Protein 1XJD (pdb70)

Nearest PDB structures (foldseek):
  3iw4-assembly2_B  TM=9.374E-01  e=1.167E-36  Homo sapiens
  5li1-assembly1_A  TM=9.656E-01  e=3.434E-33  Homo sapiens
  6bg2-assembly2_B  TM=9.258E-01  e=6.712E-29  Homo sapiens
  7t4w-assembly2_B  TM=9.229E-01  e=1.448E-28  Homo sapiens
  5wg5-assembly1_A  TM=8.751E-01  e=4.222E-27  Homo sapiens

CATH classification: 3.30.200.20 (+1 more: 1.10.510.10)

Structure (mmCIF, N/CA/C/O backbone):
data_1XJD
#
_entry.id   1XJD
#
_cell.length_a   139.566
_cell.length_b   42.400
_cell.length_c   67.678
_cell.angle_alpha   90.00
_cell.angle_beta   116.24
_cell.angle_gamma   90.00
#
_symmetry.space_group_name_H-M   'C 1 2 1'
#
loop_
_entity.id
_entity.type
_entity.pdbx_description
1 polymer 'Protein kinase C, theta type'
2 non-polymer STAUROSPORINE
3 water water
#
loop_
_atom_site.group_PDB
_atom_site.id
_atom_site.type_symbol
_atom_site.label_atom_id
_atom_site.label_alt_id
_atom_site.label_comp_id
_atom_site.label_asym_id
_atom_site.label_entity_id
_atom_site.label_seq_id
_atom_site.pdbx_PDB_ins_code
_atom_site.Cartn_x
_atom_site.Cartn_y
_atom_site.Cartn_z
_atom_site.occupancy
_atom_site.B_iso_or_equiv
_atom_site.auth_seq_id
_atom_site.auth_comp_id
_atom_site.auth_asym_id
_atom_site.auth_atom_id
_atom_site.pdbx_PDB_model_num
ATOM 1 N N . ILE A 1 16 ? 61.751 12.499 -15.245 1.00 43.07 377 ILE A N 1
ATOM 2 C CA . ILE A 1 16 ? 62.055 11.565 -14.122 1.00 43.87 377 ILE A CA 1
ATOM 3 C C . ILE A 1 16 ? 63.544 11.244 -14.112 1.00 43.99 377 ILE A C 1
ATOM 4 O O . ILE A 1 16 ? 64.112 10.883 -13.080 1.00 43.10 377 ILE A O 1
ATOM 9 N N . GLU A 1 17 ? 64.172 11.377 -15.274 1.00 43.76 378 GLU A N 1
ATOM 10 C CA . GLU A 1 17 ? 65.594 11.119 -15.386 1.00 43.81 378 GLU A CA 1
ATOM 11 C C . GLU A 1 17 ? 66.372 12.276 -14.759 1.00 41.90 378 GLU A C 1
ATOM 12 O O . GLU A 1 17 ? 67.591 12.205 -14.607 1.00 42.24 378 GLU A O 1
ATOM 18 N N . ASP A 1 18 ? 65.658 13.337 -14.389 1.00 39.92 379 ASP A N 1
ATOM 19 C CA . ASP A 1 18 ? 66.282 14.490 -13.750 1.00 38.76 379 ASP A CA 1
ATOM 20 C C . ASP A 1 18 ? 66.435 14.206 -12.259 1.00 36.67 379 ASP A C 1
ATOM 21 O O . ASP A 1 18 ? 66.997 15.005 -11.514 1.00 36.14 379 ASP A O 1
ATOM 26 N N . PHE A 1 19 ? 65.927 13.054 -11.838 1.00 34.33 380 PHE A N 1
ATOM 27 C CA . PHE A 1 19 ? 65.990 12.649 -10.443 1.00 32.84 380 PHE A CA 1
ATOM 28 C C . PHE A 1 19 ? 66.753 11.341 -10.305 1.00 32.62 380 PHE A C 1
ATOM 29 O O . PHE A 1 19 ? 66.767 10.518 -11.220 1.00 31.48 380 PHE A O 1
ATOM 37 N N . ILE A 1 20 ? 67.392 11.165 -9.155 1.00 32.46 381 ILE A N 1
ATOM 38 C CA . ILE A 1 20 ? 68.098 9.932 -8.855 1.00 31.18 381 ILE A CA 1
ATOM 39 C C . ILE A 1 20 ? 67.208 9.284 -7.799 1.00 31.29 381 ILE A C 1
ATOM 40 O O . ILE A 1 20 ? 66.887 9.907 -6.784 1.00 31.14 381 ILE A O 1
ATOM 45 N N . LEU A 1 21 ? 66.787 8.051 -8.047 1.00 30.65 382 LEU A N 1
ATOM 46 C CA . LEU A 1 21 ? 65.940 7.347 -7.098 1.00 31.26 382 LEU A CA 1
ATOM 47 C C . LEU A 1 21 ? 66.830 6.535 -6.1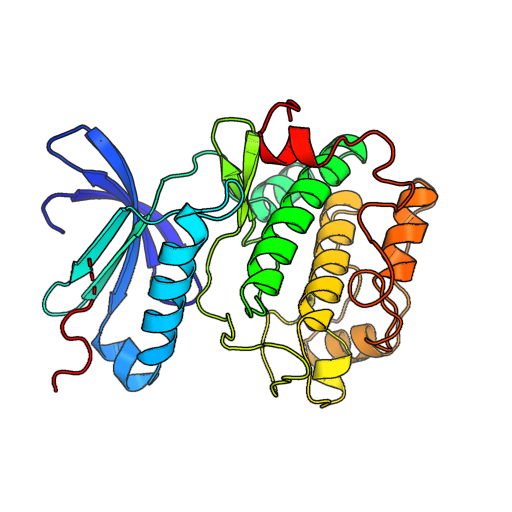72 1.00 31.58 382 LEU A C 1
ATOM 48 O O . LEU A 1 21 ? 67.157 5.382 -6.454 1.00 31.79 382 LEU A O 1
ATOM 53 N N . HIS A 1 22 ? 67.220 7.160 -5.066 1.00 31.52 383 HIS A N 1
ATOM 54 C CA . HIS A 1 22 ? 68.102 6.545 -4.086 1.00 32.64 383 HIS A CA 1
ATOM 55 C C . HIS A 1 22 ? 67.533 5.313 -3.393 1.00 34.22 383 HIS A C 1
ATOM 56 O O . HIS A 1 22 ? 68.239 4.320 -3.207 1.00 34.52 383 HIS A O 1
ATOM 63 N N . LYS A 1 23 ? 66.266 5.373 -3.001 1.00 35.09 384 LYS A N 1
ATOM 64 C CA . LYS A 1 23 ? 65.653 4.235 -2.329 1.00 36.72 384 LYS A CA 1
ATOM 65 C C . LYS A 1 23 ? 64.139 4.302 -2.296 1.00 36.60 384 LYS A C 1
ATOM 66 O O . LYS A 1 23 ? 63.540 5.347 -2.544 1.00 36.73 384 LYS A O 1
ATOM 72 N N . MET A 1 24 ? 63.525 3.170 -1.988 1.00 37.13 385 MET A N 1
ATOM 73 C CA . MET A 1 24 ? 62.080 3.097 -1.905 1.00 38.73 385 MET A CA 1
ATOM 74 C C . MET A 1 24 ? 61.655 3.310 -0.457 1.00 38.14 385 MET A C 1
ATOM 75 O O . MET A 1 24 ? 62.022 2.529 0.422 1.00 38.59 385 MET A O 1
ATOM 80 N N . LEU A 1 25 ? 60.893 4.373 -0.208 1.00 37.50 386 LEU A N 1
ATOM 81 C CA . LEU A 1 25 ? 60.426 4.677 1.143 1.00 36.58 386 LEU A CA 1
ATOM 82 C C . LEU A 1 25 ? 59.268 3.769 1.538 1.00 37.02 386 LEU A C 1
ATOM 83 O O . LEU A 1 25 ? 59.131 3.396 2.703 1.00 36.40 386 LEU A O 1
ATOM 88 N N . GLY A 1 26 ? 58.436 3.419 0.566 1.00 37.86 387 GLY A N 1
ATOM 89 C CA . GLY A 1 26 ? 57.307 2.549 0.843 1.00 40.15 387 GLY A CA 1
ATOM 90 C C . GLY A 1 26 ? 56.221 2.648 -0.207 1.00 42.28 387 GLY A C 1
ATOM 91 O O . GLY A 1 26 ? 56.404 3.282 -1.246 1.00 42.47 387 GLY A O 1
ATOM 92 N N . LYS A 1 27 ? 55.085 2.017 0.064 1.00 44.15 388 LYS A N 1
ATOM 93 C CA . LYS A 1 27 ? 53.955 2.041 -0.857 1.00 46.93 388 LYS A CA 1
ATOM 94 C C . LYS A 1 27 ? 52.744 2.651 -0.159 1.00 48.02 388 LYS A C 1
ATOM 95 O O . LYS A 1 27 ? 52.312 2.171 0.891 1.00 47.70 388 LYS A O 1
ATOM 101 N N . GLY A 1 28 ? 52.210 3.723 -0.733 1.00 49.03 389 GLY A N 1
ATOM 102 C CA . GLY A 1 28 ? 51.059 4.372 -0.130 1.00 50.80 389 GLY A CA 1
ATOM 103 C C . GLY A 1 28 ? 49.775 4.026 -0.849 1.00 52.03 389 GLY A C 1
ATOM 104 O O . GLY A 1 28 ? 49.770 3.105 -1.675 1.00 51.88 389 GLY A O 1
ATOM 105 N N . SER A 1 29 ? 48.697 4.747 -0.528 1.00 53.06 390 SER A N 1
ATOM 106 C CA . SER A 1 29 ? 47.383 4.550 -1.163 1.00 53.97 390 SER A CA 1
ATOM 107 C C . SER A 1 29 ? 47.577 3.868 -2.491 1.00 54.31 390 SER A C 1
ATOM 108 O O . SER A 1 29 ? 47.163 2.719 -2.676 1.00 54.56 390 SER A O 1
ATOM 111 N N . PHE A 1 30 ? 48.192 4.586 -3.425 1.00 54.43 391 PHE A N 1
ATOM 112 C CA . PHE A 1 30 ? 48.541 3.992 -4.720 1.00 54.69 391 PHE A CA 1
ATOM 113 C C . PHE A 1 30 ? 49.926 4.425 -5.163 1.00 53.64 391 PHE A C 1
ATOM 114 O O . PHE A 1 30 ? 50.395 5.511 -4.831 1.00 54.01 391 PHE A O 1
ATOM 122 N N . GLY A 1 31 ? 50.598 3.542 -5.888 1.00 51.85 392 GLY A N 1
ATOM 123 C CA . GLY A 1 31 ? 51.936 3.838 -6.377 1.00 49.32 392 GLY A CA 1
ATOM 124 C C . GLY A 1 31 ? 52.965 3.758 -5.276 1.00 47.28 392 GLY A C 1
ATOM 125 O O . GLY A 1 31 ? 52.628 3.815 -4.097 1.00 47.40 392 GLY A O 1
ATOM 126 N N . LYS A 1 32 ? 54.222 3.624 -5.671 1.00 44.62 393 LYS A N 1
ATOM 127 C CA . LYS A 1 32 ? 55.312 3.526 -4.724 1.00 40.96 393 LYS A CA 1
ATOM 128 C C . LYS A 1 32 ? 55.902 4.906 -4.447 1.00 37.45 393 LYS A C 1
ATOM 129 O O . LYS A 1 32 ? 55.762 5.818 -5.258 1.00 35.26 393 LYS A O 1
ATOM 135 N N . VAL A 1 33 ? 56.552 5.062 -3.295 1.00 34.25 394 VAL A N 1
ATOM 136 C CA . VAL A 1 33 ? 57.168 6.338 -2.941 1.00 31.12 394 VAL A CA 1
ATOM 137 C C . VAL A 1 33 ? 58.674 6.163 -2.791 1.00 30.07 394 VAL A C 1
ATOM 138 O O . VAL A 1 33 ? 59.137 5.286 -2.061 1.00 28.52 394 VAL A O 1
ATOM 142 N N . PHE A 1 34 ? 59.429 7.013 -3.483 1.00 28.61 395 PHE A N 1
ATOM 143 C CA . PHE A 1 34 ? 60.887 6.949 -3.477 1.00 28.02 395 PHE A CA 1
ATOM 144 C C . PHE A 1 34 ? 61.557 8.213 -2.956 1.00 26.85 395 PHE A C 1
ATOM 145 O O . PHE A 1 34 ? 61.037 9.315 -3.117 1.00 27.10 395 PHE A O 1
ATOM 153 N N . LEU A 1 35 ? 62.716 8.041 -2.329 1.00 26.25 396 LEU A N 1
ATOM 154 C CA . LEU A 1 35 ? 63.498 9.175 -1.863 1.00 26.29 396 LEU A CA 1
ATOM 155 C C . LEU A 1 35 ? 64.201 9.574 -3.155 1.00 25.98 396 LEU A C 1
ATOM 156 O O . LEU A 1 35 ? 64.960 8.784 -3.718 1.00 26.49 396 LEU A O 1
ATOM 161 N N . ALA A 1 36 ? 63.932 10.781 -3.639 1.00 25.33 397 ALA A N 1
ATOM 162 C CA . ALA A 1 36 ? 64.514 11.229 -4.896 1.00 24.12 397 ALA A CA 1
ATOM 163 C C . ALA A 1 36 ? 65.333 12.509 -4.812 1.00 24.45 397 ALA A C 1
ATOM 164 O O . ALA A 1 36 ? 64.947 13.475 -4.155 1.00 24.98 397 ALA A O 1
ATOM 166 N N . GLU A 1 37 ? 66.468 12.514 -5.497 1.00 24.62 398 GLU A N 1
ATOM 167 C CA . GLU A 1 37 ? 67.328 13.687 -5.517 1.00 24.57 398 GLU A CA 1
ATOM 168 C C . GLU A 1 37 ? 67.222 14.355 -6.877 1.00 25.47 398 GLU A C 1
ATOM 169 O O . GLU A 1 37 ? 67.334 13.693 -7.904 1.00 24.24 398 GLU A O 1
ATOM 175 N N . PHE A 1 38 ? 66.987 15.663 -6.879 1.00 26.98 399 PHE A N 1
ATOM 176 C CA . PHE A 1 38 ? 66.924 16.411 -8.126 1.00 29.36 399 PHE A CA 1
ATOM 177 C C . PHE A 1 38 ? 68.391 16.687 -8.470 1.00 30.10 399 PHE A C 1
ATOM 178 O O . PHE A 1 38 ? 69.009 17.589 -7.906 1.00 30.57 399 PHE A O 1
ATOM 186 N N . LYS A 1 39 ? 68.931 15.891 -9.389 1.00 31.06 400 LYS A N 1
ATOM 187 C CA . LYS A 1 39 ? 70.331 15.975 -9.821 1.00 32.56 400 LYS A CA 1
ATOM 188 C C . LYS A 1 39 ? 71.026 17.332 -9.865 1.00 32.31 400 LYS A C 1
ATOM 189 O O . LYS A 1 39 ? 72.119 17.484 -9.323 1.00 32.07 400 LYS A O 1
ATOM 195 N N . LYS A 1 40 ? 70.407 18.313 -10.508 1.00 33.24 401 LYS A N 1
ATOM 196 C CA . LYS A 1 40 ? 71.015 19.635 -10.632 1.00 34.37 401 LYS A CA 1
ATOM 197 C C . LYS A 1 40 ? 71.149 20.457 -9.357 1.00 33.98 401 LYS A C 1
ATOM 198 O O . LYS A 1 40 ? 71.881 21.441 -9.338 1.00 34.73 401 LYS A O 1
ATOM 204 N N . THR A 1 41 ? 70.467 20.066 -8.286 1.00 33.84 402 THR A N 1
ATOM 205 C CA . THR A 1 41 ? 70.538 20.852 -7.059 1.00 32.57 402 THR A CA 1
ATOM 206 C C . THR A 1 41 ? 70.880 20.091 -5.786 1.00 31.39 402 THR A C 1
ATOM 207 O O . THR A 1 41 ? 71.137 20.705 -4.750 1.00 31.77 402 THR A O 1
ATOM 211 N N . ASN A 1 42 ? 70.891 18.764 -5.858 1.00 30.02 403 ASN A N 1
ATOM 212 C CA . ASN A 1 42 ? 71.172 17.936 -4.686 1.00 29.78 403 ASN A CA 1
ATOM 213 C C . ASN A 1 42 ? 70.003 17.992 -3.706 1.00 30.21 403 ASN A C 1
ATOM 214 O O . ASN A 1 42 ? 70.106 17.506 -2.583 1.00 31.06 403 ASN A O 1
ATOM 219 N N . GLN A 1 43 ? 68.894 18.592 -4.126 1.00 30.39 404 GLN A N 1
ATOM 220 C CA . GLN A 1 43 ? 67.718 18.676 -3.264 1.00 30.79 404 GLN A CA 1
ATOM 221 C C . GLN A 1 43 ? 66.977 17.345 -3.290 1.00 28.62 404 GLN A C 1
ATOM 222 O O . GLN A 1 43 ? 66.777 16.754 -4.354 1.00 26.94 404 GLN A O 1
ATOM 228 N N . PHE A 1 44 ? 66.576 16.871 -2.115 1.00 26.69 405 PHE A N 1
ATOM 229 C CA . PHE A 1 44 ? 65.869 15.604 -2.028 1.00 25.08 405 PHE A CA 1
ATOM 230 C C . PHE A 1 44 ? 64.373 15.807 -1.870 1.00 24.33 405 PHE A C 1
ATOM 231 O O . PHE A 1 44 ? 63.920 16.790 -1.287 1.00 23.85 405 PHE A O 1
ATOM 239 N N . PHE A 1 45 ? 63.614 14.860 -2.409 1.00 23.00 406 PHE A N 1
ATOM 240 C CA . PHE A 1 45 ? 62.163 14.904 -2.376 1.00 22.04 406 PHE A CA 1
ATOM 241 C C . PHE A 1 45 ? 61.628 13.495 -2.190 1.00 22.49 406 PHE A C 1
ATOM 242 O O . PHE A 1 45 ? 62.372 12.513 -2.261 1.00 22.54 406 PHE A O 1
ATOM 250 N N . ALA A 1 46 ? 60.330 13.402 -1.945 1.00 22.28 407 ALA A N 1
ATOM 251 C CA . ALA A 1 46 ? 59.688 12.108 -1.811 1.00 22.69 407 ALA A CA 1
ATOM 252 C C . ALA A 1 46 ? 58.761 12.059 -3.014 1.00 23.26 407 ALA A C 1
ATOM 253 O O . ALA A 1 46 ? 57.851 12.883 -3.132 1.00 22.90 407 ALA A O 1
ATOM 255 N N . ILE A 1 47 ? 59.006 11.115 -3.918 1.00 23.59 408 ILE A N 1
ATOM 256 C CA . ILE A 1 47 ? 58.180 11.002 -5.112 1.00 24.60 408 ILE A CA 1
ATOM 257 C C . ILE A 1 47 ? 57.290 9.771 -5.100 1.00 25.34 408 ILE A C 1
ATOM 258 O O . ILE A 1 47 ? 57.753 8.650 -4.889 1.00 25.39 408 ILE A O 1
ATOM 263 N N . LYS A 1 48 ? 56.001 10.003 -5.313 1.00 25.71 409 LYS A N 1
ATOM 264 C CA . LYS A 1 48 ? 55.021 8.935 -5.377 1.00 26.54 409 LYS A CA 1
ATOM 265 C C . LYS A 1 48 ? 54.872 8.637 -6.864 1.00 27.38 409 LYS A C 1
ATOM 266 O O . LYS A 1 48 ? 54.531 9.526 -7.644 1.00 27.13 409 LYS A O 1
ATOM 272 N N . ALA A 1 49 ? 55.148 7.399 -7.259 1.00 28.59 410 ALA A N 1
ATOM 273 C CA . ALA A 1 49 ? 55.044 7.014 -8.661 1.00 31.48 410 ALA A CA 1
ATOM 274 C C . ALA A 1 49 ? 53.878 6.058 -8.869 1.00 32.81 410 ALA A C 1
ATOM 275 O O . ALA A 1 49 ? 53.694 5.114 -8.101 1.00 32.74 410 ALA A O 1
ATOM 277 N N . LEU A 1 50 ? 53.094 6.315 -9.911 1.00 35.30 411 LEU A N 1
ATOM 278 C CA . LEU A 1 50 ? 51.931 5.491 -10.240 1.00 38.42 411 LEU A CA 1
ATOM 279 C C . LEU A 1 50 ? 51.968 5.066 -11.710 1.00 39.97 411 LEU A C 1
ATOM 280 O O . LEU A 1 50 ? 52.261 5.877 -12.590 1.00 39.82 411 LEU A O 1
ATOM 285 N N . LYS A 1 51 ? 51.660 3.799 -11.968 1.00 41.51 412 LYS A N 1
ATOM 286 C CA . LYS A 1 51 ? 51.652 3.259 -13.327 1.00 42.58 412 LYS A CA 1
ATOM 287 C C . LYS A 1 51 ? 50.271 3.491 -13.928 1.00 42.91 412 LYS A C 1
ATOM 288 O O . LYS A 1 51 ? 49.303 2.844 -13.531 1.00 43.03 412 LYS A O 1
ATOM 294 N N . LYS A 1 52 ? 50.183 4.419 -14.875 1.00 43.31 413 LYS A N 1
ATOM 295 C CA . LYS A 1 52 ? 48.913 4.738 -15.518 1.00 43.75 413 LYS A CA 1
ATOM 296 C C . LYS A 1 52 ? 48.056 3.512 -15.811 1.00 45.15 413 LYS A C 1
ATOM 297 O O . LYS A 1 52 ? 46.858 3.496 -15.535 1.00 45.34 413 LYS A O 1
ATOM 303 N N . ASP A 1 53 ? 48.684 2.482 -16.365 1.00 46.13 414 ASP A N 1
ATOM 304 C CA . ASP A 1 53 ? 47.997 1.257 -16.738 1.00 47.18 414 ASP A CA 1
ATOM 305 C C . ASP A 1 53 ? 47.265 0.535 -15.599 1.00 46.66 414 ASP A C 1
ATOM 306 O O . ASP A 1 53 ? 46.148 0.071 -15.800 1.00 46.58 414 ASP A O 1
ATOM 311 N N . VAL A 1 54 ? 47.841 0.426 -14.404 1.00 46.12 415 VAL A N 1
ATOM 312 C CA . VAL A 1 54 ? 47.065 -0.248 -13.367 1.00 45.42 415 VAL A CA 1
ATOM 313 C C . VAL A 1 54 ? 46.070 0.767 -12.772 1.00 45.01 415 VAL A C 1
ATOM 314 O O . VAL A 1 54 ? 45.032 0.383 -12.229 1.00 44.28 415 VAL A O 1
ATOM 318 N N . VAL A 1 55 ? 46.361 2.061 -12.930 1.00 44.87 416 VAL A N 1
ATOM 319 C CA . VAL A 1 55 ? 45.468 3.123 -12.446 1.00 45.58 416 VAL A CA 1
ATOM 320 C C . VAL A 1 55 ? 44.139 3.073 -13.209 1.00 46.40 416 VAL A C 1
ATOM 321 O O . VAL A 1 55 ? 43.081 3.355 -12.648 1.00 46.71 416 VAL A O 1
ATOM 325 N N . LEU A 1 56 ? 44.200 2.708 -14.487 1.00 47.08 417 LEU A N 1
ATOM 326 C CA . LEU A 1 56 ? 43.005 2.618 -15.322 1.00 48.24 417 LEU A CA 1
ATOM 327 C C . LEU A 1 56 ? 42.244 1.326 -15.062 1.00 49.31 417 LEU A C 1
ATOM 328 O O . LEU A 1 56 ? 41.016 1.323 -14.976 1.00 49.26 417 LEU A O 1
ATOM 333 N N . MET A 1 57 ? 42.983 0.230 -14.934 1.00 50.92 418 MET A N 1
ATOM 334 C CA . MET A 1 57 ? 42.392 -1.072 -14.663 1.00 52.54 418 MET A CA 1
ATOM 335 C C . MET A 1 57 ? 41.696 -1.006 -13.312 1.00 52.57 418 MET A C 1
ATOM 336 O O . MET A 1 57 ? 40.559 -1.448 -13.163 1.00 53.07 418 MET A O 1
ATOM 341 N N . ASP A 1 58 ? 42.391 -0.452 -12.325 1.00 52.90 419 ASP A N 1
ATOM 342 C CA . ASP A 1 58 ? 41.822 -0.316 -10.995 1.00 52.76 419 ASP A CA 1
ATOM 343 C C . ASP A 1 58 ? 40.905 0.899 -10.980 1.00 52.53 419 ASP A C 1
ATOM 344 O O . ASP A 1 58 ? 40.459 1.344 -9.925 1.00 53.11 419 ASP A O 1
ATOM 349 N N . ASP A 1 59 ? 40.635 1.424 -12.172 1.00 51.98 420 ASP A N 1
ATOM 350 C CA . ASP A 1 59 ? 39.754 2.572 -12.361 1.00 51.41 420 ASP A CA 1
ATOM 351 C C . ASP A 1 59 ? 39.788 3.606 -11.238 1.00 49.91 420 ASP A C 1
ATOM 352 O O . ASP A 1 59 ? 38.741 4.043 -10.767 1.00 49.93 420 ASP A O 1
ATOM 357 N N . ASP A 1 60 ? 40.980 4.000 -10.805 1.00 47.41 421 ASP A N 1
ATOM 358 C CA . ASP A 1 60 ? 41.094 4.989 -9.739 1.00 45.18 421 ASP A CA 1
ATOM 359 C C . ASP A 1 60 ? 41.695 6.289 -10.262 1.00 42.40 421 ASP A C 1
ATOM 360 O O . ASP A 1 60 ? 42.558 6.890 -9.619 1.00 40.21 421 ASP A O 1
ATOM 365 N N . VAL A 1 61 ? 41.233 6.718 -11.431 1.00 39.96 422 VAL A N 1
ATOM 366 C CA . VAL A 1 61 ? 41.732 7.939 -12.031 1.00 38.12 422 VAL A CA 1
ATOM 367 C C . VAL A 1 61 ? 41.347 9.152 -11.187 1.00 37.11 422 VAL A C 1
ATOM 368 O O . VAL A 1 61 ? 42.165 10.048 -10.999 1.00 35.39 422 VAL A O 1
ATOM 372 N N . GLU A 1 62 ? 40.120 9.169 -10.666 1.00 36.67 423 GLU A N 1
ATOM 373 C CA . GLU A 1 62 ? 39.670 10.286 -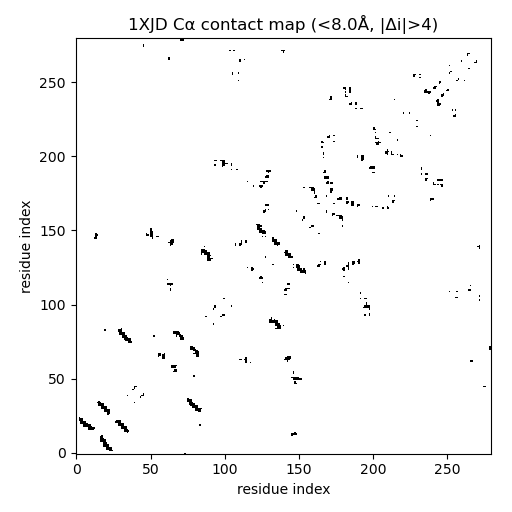9.851 1.00 37.19 423 GLU A CA 1
ATOM 374 C C . GLU A 1 62 ? 40.332 10.247 -8.481 1.00 36.30 423 GLU A C 1
ATOM 375 O O . GLU A 1 62 ? 40.593 11.288 -7.875 1.00 36.39 423 GLU A O 1
ATOM 381 N N . CYS A 1 63 ? 40.616 9.040 -7.984 1.00 35.01 424 CYS A N 1
ATOM 382 C CA . CYS A 1 63 ? 41.300 8.930 -6.693 1.00 34.82 424 CYS A CA 1
ATOM 383 C C . CYS A 1 63 ? 42.673 9.629 -6.777 1.00 32.90 424 CYS A C 1
ATOM 384 O O . CYS A 1 63 ? 43.164 10.191 -5.783 1.00 32.59 424 CYS A O 1
ATOM 387 N N . THR A 1 64 ? 43.288 9.620 -7.960 1.00 30.54 425 THR A N 1
ATOM 388 C CA . THR A 1 64 ? 44.590 10.245 -8.093 1.00 28.60 425 THR A CA 1
ATOM 389 C C . THR A 1 64 ? 44.418 11.754 -8.134 1.00 27.85 425 THR A C 1
ATOM 390 O O . THR A 1 64 ? 45.292 12.495 -7.664 1.00 26.55 425 THR A O 1
ATOM 394 N N . MET A 1 65 ? 43.302 12.211 -8.704 1.00 25.75 426 MET A N 1
ATOM 395 C CA . MET A 1 65 ? 43.018 13.638 -8.795 1.00 24.60 426 MET A CA 1
ATOM 396 C C . MET A 1 65 ? 42.706 14.149 -7.397 1.00 22.77 426 MET A C 1
ATOM 397 O O . MET A 1 65 ? 43.038 15.280 -7.047 1.00 21.12 426 MET A O 1
ATOM 402 N N . VAL A 1 66 ? 42.046 13.313 -6.601 1.00 21.76 427 VAL A N 1
ATOM 403 C CA . VAL A 1 66 ? 41.708 13.685 -5.233 1.00 21.87 427 VAL A CA 1
ATOM 404 C C . VAL A 1 66 ? 42.987 14.005 -4.460 1.00 21.82 427 VAL A C 1
ATOM 405 O O . VAL A 1 66 ? 43.105 15.071 -3.853 1.00 21.18 427 VAL A O 1
ATOM 409 N N . GLU A 1 67 ? 43.949 13.084 -4.494 1.00 21.50 428 GLU A N 1
ATOM 410 C CA . GLU A 1 67 ? 45.200 13.281 -3.774 1.00 22.20 428 GLU A CA 1
ATOM 411 C C . GLU A 1 67 ? 45.918 14.538 -4.228 1.00 20.60 428 GLU A C 1
ATOM 412 O O . GLU A 1 67 ? 46.416 15.301 -3.404 1.00 19.26 428 GLU A O 1
ATOM 418 N N . LYS A 1 68 ? 45.969 14.749 -5.538 1.00 20.00 429 LYS A N 1
ATOM 419 C CA . LYS A 1 68 ? 46.615 15.930 -6.088 1.00 19.74 429 LYS A CA 1
ATOM 420 C C . LYS A 1 68 ? 45.957 17.182 -5.522 1.00 19.15 429 LYS A C 1
ATOM 421 O O . LYS A 1 68 ? 46.630 18.140 -5.148 1.00 17.60 429 LYS A O 1
ATOM 427 N N . ARG A 1 69 ? 44.629 17.153 -5.465 1.00 18.16 430 ARG A N 1
ATOM 428 C CA . ARG A 1 69 ? 43.836 18.267 -4.975 1.00 17.28 430 ARG A CA 1
ATOM 429 C C . ARG A 1 69 ? 44.078 18.559 -3.502 1.00 17.55 430 ARG A C 1
ATOM 430 O O . ARG A 1 69 ? 44.282 19.709 -3.117 1.00 16.62 430 ARG A O 1
ATOM 438 N N . VAL A 1 70 ? 44.048 17.523 -2.674 1.00 17.10 431 VAL A N 1
ATOM 439 C CA . VAL A 1 70 ? 44.260 17.708 -1.246 1.00 17.74 431 VAL A CA 1
ATOM 440 C C . VAL A 1 70 ? 45.705 18.133 -0.975 1.00 18.19 431 VAL A C 1
ATOM 441 O O . VAL A 1 70 ? 45.954 18.964 -0.102 1.00 18.13 431 VAL A O 1
ATOM 445 N N . LEU A 1 71 ? 46.654 17.591 -1.731 1.00 18.42 432 LEU A N 1
ATOM 446 C CA . LEU A 1 71 ? 48.044 17.988 -1.541 1.00 20.18 432 LEU A CA 1
ATOM 447 C C . LEU A 1 71 ? 48.204 19.475 -1.889 1.00 21.02 432 LEU A C 1
ATOM 448 O O . LEU A 1 71 ? 48.988 20.179 -1.254 1.00 20.53 432 LEU A O 1
ATOM 453 N N . SER A 1 72 ? 47.468 19.953 -2.894 1.00 20.67 433 SER A N 1
ATOM 454 C CA . SER A 1 72 ? 47.550 21.365 -3.276 1.00 22.20 433 SER A CA 1
ATOM 455 C C . SER A 1 72 ? 46.978 22.208 -2.153 1.00 21.39 433 SER A C 1
ATOM 456 O O . SER A 1 72 ? 47.506 23.259 -1.812 1.00 21.27 433 SER A O 1
ATOM 459 N N . LEU A 1 73 ? 45.886 21.731 -1.578 1.00 21.50 434 LEU A N 1
ATOM 460 C CA . LEU A 1 73 ? 45.240 22.423 -0.477 1.00 21.43 434 LEU A CA 1
ATOM 461 C C . LEU A 1 73 ? 46.181 22.497 0.735 1.00 21.31 434 LEU A C 1
ATOM 462 O O . LEU A 1 73 ? 46.363 23.560 1.327 1.00 20.57 434 LEU A O 1
ATOM 467 N N . ALA A 1 74 ? 46.776 21.356 1.080 1.00 22.20 435 ALA A N 1
ATOM 468 C CA . ALA A 1 74 ? 47.676 21.230 2.230 1.00 22.69 435 ALA A CA 1
ATOM 469 C C . ALA A 1 74 ? 48.797 22.262 2.324 1.00 23.79 435 ALA A C 1
ATOM 470 O O . ALA A 1 74 ? 49.353 22.475 3.401 1.00 22.59 435 ALA A O 1
ATOM 472 N N . TRP A 1 75 ? 49.132 22.894 1.206 1.00 25.03 436 TRP A N 1
ATOM 473 C CA . TRP A 1 75 ? 50.197 23.891 1.201 1.00 27.02 436 TRP A CA 1
ATOM 474 C C . TRP A 1 75 ? 49.926 24.933 2.287 1.00 28.06 436 TRP A C 1
ATOM 475 O O . TRP A 1 75 ? 50.838 25.464 2.914 1.00 27.33 436 TRP A O 1
ATOM 486 N N . GLU A 1 76 ? 48.636 25.183 2.487 1.00 28.61 437 GLU A N 1
ATOM 487 C CA . GLU A 1 76 ? 48.121 26.148 3.456 1.00 28.70 437 GLU A CA 1
ATOM 488 C C . GLU A 1 76 ? 48.405 25.786 4.939 1.00 28.26 437 GLU A C 1
ATOM 489 O O . GLU A 1 76 ? 48.539 26.677 5.779 1.00 28.42 437 GLU A O 1
ATOM 495 N N . HIS A 1 77 ? 48.513 24.491 5.241 1.00 24.97 438 HIS A N 1
ATOM 496 C CA . HIS A 1 77 ? 48.705 24.035 6.620 1.00 22.59 438 HIS A CA 1
ATOM 497 C C . HIS A 1 77 ? 50.088 23.446 6.974 1.00 20.75 438 HIS A C 1
ATOM 498 O O . HIS A 1 77 ? 50.654 22.673 6.211 1.00 20.81 438 HIS A O 1
ATOM 505 N N . PRO A 1 78 ? 50.618 23.755 8.173 1.00 19.49 439 PRO A N 1
ATOM 506 C CA . PRO A 1 78 ? 51.932 23.230 8.562 1.00 18.82 439 PRO A CA 1
ATOM 507 C C . PRO A 1 78 ? 51.989 21.744 8.903 1.00 18.39 439 PRO A C 1
ATOM 508 O O . PRO A 1 78 ? 53.053 21.132 8.817 1.00 18.26 439 PRO A O 1
ATOM 512 N N . PHE A 1 79 ? 50.859 21.152 9.268 1.00 18.66 440 PHE A N 1
ATOM 513 C CA . PHE A 1 79 ? 50.865 19.746 9.654 1.00 19.86 440 PHE A CA 1
ATOM 514 C C . PHE A 1 79 ? 50.349 18.758 8.607 1.00 20.28 440 PHE A C 1
ATOM 515 O O . PHE A 1 79 ? 49.966 17.634 8.928 1.00 20.61 440 PHE A O 1
ATOM 523 N N . LEU A 1 80 ? 50.347 19.185 7.351 1.00 20.58 441 LEU A N 1
ATOM 524 C CA . LEU A 1 80 ? 49.942 18.323 6.248 1.00 20.81 441 LEU A CA 1
ATOM 525 C C . LEU A 1 80 ? 51.116 18.304 5.268 1.00 21.61 441 LEU A C 1
ATOM 526 O O . LEU A 1 80 ? 51.814 19.306 5.110 1.00 20.26 441 LEU A O 1
ATOM 531 N N . THR A 1 81 ? 51.333 17.166 4.618 1.00 22.42 442 THR A N 1
ATOM 532 C CA . THR A 1 81 ? 52.424 17.037 3.658 1.00 23.21 442 THR A CA 1
ATOM 533 C C . THR A 1 81 ? 52.167 17.929 2.440 1.00 24.13 442 THR A C 1
ATOM 534 O O . THR A 1 81 ? 51.056 17.950 1.904 1.00 22.62 442 THR A O 1
ATOM 538 N N . HIS A 1 82 ? 53.201 18.656 2.014 1.00 24.40 443 HIS A N 1
ATOM 539 C CA . HIS A 1 82 ? 53.112 19.550 0.862 1.00 25.25 443 HIS A CA 1
ATOM 540 C C . HIS A 1 82 ? 53.665 18.905 -0.403 1.00 26.11 443 HIS A C 1
ATOM 541 O O . HIS A 1 82 ? 54.524 18.024 -0.355 1.00 26.41 443 HIS A O 1
ATOM 548 N N . MET A 1 83 ? 53.173 19.381 -1.537 1.00 27.13 444 MET A N 1
ATOM 549 C CA . MET A 1 83 ? 53.588 18.891 -2.841 1.00 28.71 444 MET A CA 1
ATOM 550 C C . MET A 1 83 ? 54.188 20.067 -3.602 1.00 28.39 444 MET A C 1
ATOM 551 O O . MET A 1 83 ? 53.653 21.171 -3.553 1.00 27.44 444 MET A O 1
ATOM 556 N N . PHE A 1 84 ? 55.300 19.845 -4.293 1.00 29.18 445 PHE A N 1
ATOM 557 C CA . PHE A 1 84 ? 55.925 20.927 -5.038 1.00 30.58 445 PHE A CA 1
ATOM 558 C C . PHE A 1 84 ? 55.456 20.952 -6.473 1.00 31.46 445 PHE A C 1
ATOM 559 O O . PHE A 1 84 ? 55.149 22.008 -7.022 1.00 31.13 445 PHE A O 1
ATOM 567 N N . CYS A 1 85 ? 55.398 19.786 -7.090 1.00 32.42 446 CYS A N 1
ATOM 568 C CA . CYS A 1 85 ? 54.929 19.731 -8.452 1.00 34.41 446 CYS A CA 1
ATOM 569 C C . CYS A 1 85 ? 54.454 18.341 -8.771 1.00 34.80 446 CYS A C 1
ATOM 570 O O . CYS A 1 85 ? 54.503 17.428 -7.947 1.00 33.47 446 CYS A O 1
ATOM 573 N N . THR A 1 86 ? 53.997 18.192 -9.996 1.00 36.01 447 THR A N 1
ATOM 574 C CA . THR A 1 86 ? 53.470 16.941 -10.453 1.00 38.05 447 THR A CA 1
ATOM 575 C C . THR A 1 86 ? 53.808 16.903 -11.944 1.00 38.40 447 THR A C 1
ATOM 576 O O . THR A 1 86 ? 53.855 17.942 -12.607 1.00 38.77 447 THR A O 1
ATOM 580 N N . PHE A 1 87 ? 54.106 15.718 -12.456 1.00 38.89 448 PHE A N 1
ATOM 581 C CA . PHE A 1 87 ? 54.465 15.584 -13.857 1.00 40.43 448 PHE A CA 1
ATOM 582 C C . PHE A 1 87 ? 54.253 14.154 -14.294 1.00 41.70 448 PHE A C 1
ATOM 583 O O . PHE A 1 87 ? 54.101 13.260 -13.460 1.00 40.26 448 PHE A O 1
ATOM 591 N N . GLN A 1 88 ? 54.234 13.934 -15.601 1.00 43.78 449 GLN A N 1
ATOM 592 C CA . GLN A 1 88 ? 54.044 12.592 -16.087 1.00 46.58 449 GLN A CA 1
ATOM 593 C C . GLN A 1 88 ? 54.958 12.193 -17.224 1.00 48.47 449 GLN A C 1
ATOM 594 O O . GLN A 1 88 ? 55.549 13.022 -17.928 1.00 48.22 449 GLN A O 1
ATOM 600 N N . THR A 1 89 ? 55.088 10.882 -17.340 1.00 50.57 450 THR A N 1
ATOM 601 C CA . THR A 1 89 ? 55.850 10.233 -18.381 1.00 52.90 450 THR A CA 1
ATOM 602 C C . THR A 1 89 ? 54.705 9.628 -19.174 1.00 53.95 450 THR A C 1
ATOM 603 O O . THR A 1 89 ? 53.539 9.886 -18.877 1.00 54.26 450 THR A O 1
ATOM 607 N N . LYS A 1 90 ? 55.027 8.820 -20.168 1.00 55.42 451 LYS A N 1
ATOM 608 C CA . LYS A 1 90 ? 54.014 8.198 -20.988 1.00 55.88 451 LYS A CA 1
ATOM 609 C C . LYS A 1 90 ? 53.534 6.873 -20.399 1.00 55.47 451 LYS A C 1
ATOM 610 O O . LYS A 1 90 ? 52.796 6.140 -21.047 1.00 56.36 451 LYS A O 1
ATOM 616 N N . GLU A 1 91 ? 53.937 6.567 -19.167 1.00 54.71 452 GLU A N 1
ATOM 617 C CA . GLU A 1 91 ? 53.526 5.314 -18.535 1.00 53.39 452 GLU A CA 1
ATOM 618 C C . GLU A 1 91 ? 53.302 5.460 -17.029 1.00 51.25 452 GLU A C 1
ATOM 619 O O . GLU A 1 91 ? 52.755 4.561 -16.387 1.00 50.98 452 GLU A O 1
ATOM 625 N N . ASN A 1 92 ? 53.723 6.590 -16.467 1.00 48.56 453 ASN A N 1
ATOM 626 C CA . ASN A 1 92 ? 53.570 6.815 -15.034 1.00 45.89 453 ASN A CA 1
ATOM 627 C C . ASN A 1 92 ? 53.152 8.224 -14.632 1.00 43.39 453 ASN A C 1
ATOM 628 O O . ASN A 1 92 ? 53.283 9.179 -15.401 1.00 42.73 453 ASN A O 1
ATOM 633 N N . LEU A 1 93 ? 52.645 8.323 -13.406 1.00 40.18 454 LEU A N 1
ATOM 634 C CA . LEU A 1 93 ? 52.225 9.586 -12.808 1.00 37.46 454 LEU A CA 1
ATOM 635 C C . LEU A 1 93 ? 53.157 9.812 -11.617 1.00 34.99 454 LEU A C 1
ATOM 636 O O . LEU A 1 93 ? 53.469 8.875 -10.876 1.00 33.99 454 LEU A O 1
ATOM 641 N N . PHE A 1 94 ? 53.595 11.049 -11.424 1.00 32.51 455 PHE A N 1
ATOM 642 C CA . PHE A 1 94 ? 54.508 11.347 -10.331 1.00 30.22 455 PHE A CA 1
ATOM 643 C C . PHE A 1 94 ? 54.095 12.541 -9.481 1.00 28.80 455 PHE A C 1
ATOM 644 O O . PHE A 1 94 ? 53.752 13.604 -10.001 1.00 28.55 455 PHE A O 1
ATOM 652 N N . PHE A 1 95 ? 54.125 12.352 -8.166 1.00 27.87 456 PHE A N 1
ATOM 653 C CA . PHE A 1 95 ? 53.817 13.426 -7.225 1.00 26.89 456 PHE A CA 1
ATOM 654 C C . PHE A 1 95 ? 55.151 13.749 -6.549 1.00 26.14 456 PHE A C 1
ATOM 655 O O . PHE A 1 95 ? 55.736 12.885 -5.890 1.00 26.60 456 PHE A O 1
ATOM 663 N N . VAL A 1 96 ? 55.646 14.968 -6.716 1.00 24.61 457 VAL A N 1
ATOM 664 C CA . VAL A 1 96 ? 56.897 15.347 -6.069 1.00 23.87 457 VAL A CA 1
ATOM 665 C C . VAL A 1 96 ? 56.544 16.106 -4.792 1.00 23.23 457 VAL A C 1
ATOM 666 O O . VAL A 1 96 ? 56.132 17.265 -4.840 1.00 22.81 457 VAL A O 1
ATOM 670 N N . MET A 1 97 ? 56.697 15.433 -3.654 1.00 21.84 458 MET A N 1
ATOM 671 C CA . MET A 1 97 ? 56.375 16.012 -2.355 1.00 21.93 458 MET A CA 1
ATOM 672 C C . MET A 1 97 ? 57.617 16.331 -1.533 1.00 21.95 458 MET A C 1
ATOM 673 O O . MET A 1 97 ? 58.721 15.889 -1.856 1.00 20.97 458 MET A O 1
ATOM 678 N N . GLU A 1 98 ? 57.429 17.097 -0.461 1.00 21.81 459 GLU A N 1
ATOM 679 C CA . GLU A 1 98 ? 58.538 17.443 0.417 1.00 22.44 459 GLU A CA 1
ATOM 680 C C . GLU A 1 98 ? 59.016 16.170 1.117 1.00 22.69 459 GLU A C 1
ATOM 681 O O . GLU A 1 98 ? 58.225 15.263 1.395 1.00 21.45 459 GLU A O 1
ATOM 687 N N . TYR A 1 99 ? 60.316 16.098 1.373 1.00 22.91 460 TYR A N 1
ATOM 688 C CA . TYR A 1 99 ? 60.908 14.949 2.040 1.00 23.13 460 TYR A CA 1
ATOM 689 C C . TYR A 1 99 ? 60.985 15.244 3.540 1.00 23.25 460 TYR A C 1
ATOM 690 O O . TYR A 1 99 ? 61.509 16.274 3.960 1.00 24.64 460 TYR A O 1
ATOM 699 N N . LEU A 1 100 ? 60.437 14.335 4.338 1.00 22.56 461 LEU A N 1
ATOM 700 C CA . LEU A 1 100 ? 60.388 14.468 5.791 1.00 22.00 461 LEU A CA 1
ATOM 701 C C . LEU A 1 100 ? 61.262 13.356 6.370 1.00 22.47 461 LEU A C 1
ATOM 702 O O . LEU A 1 100 ? 60.836 12.207 6.452 1.00 21.94 461 LEU A O 1
ATOM 707 N N . ASN A 1 101 ? 62.481 13.708 6.774 1.00 23.06 462 ASN A N 1
ATOM 708 C CA . ASN A 1 101 ? 63.441 12.721 7.268 1.00 24.58 462 ASN A CA 1
ATOM 709 C C . ASN A 1 101 ? 63.228 12.083 8.631 1.00 25.66 462 ASN A C 1
ATOM 710 O O . ASN A 1 101 ? 64.039 11.259 9.052 1.00 26.27 462 ASN A O 1
ATOM 715 N N . GLY A 1 102 ? 62.150 12.436 9.317 1.00 26.85 463 GLY A N 1
ATOM 716 C CA . GLY A 1 102 ? 61.909 11.857 10.626 1.00 28.07 463 GLY A CA 1
ATOM 717 C C . GLY A 1 102 ? 61.325 10.459 10.597 1.00 29.05 463 GLY A C 1
ATOM 718 O O . GLY A 1 102 ? 61.368 9.751 11.603 1.00 31.65 463 GLY A O 1
ATOM 719 N N . GLY A 1 103 ? 60.783 10.053 9.454 1.00 29.15 464 GLY A N 1
ATOM 720 C CA . GLY A 1 103 ? 60.180 8.733 9.353 1.00 29.45 464 GLY A CA 1
ATOM 721 C C . GLY A 1 103 ? 58.743 8.751 9.865 1.00 29.34 464 GLY A C 1
ATOM 722 O O . GLY A 1 103 ? 58.273 9.776 10.371 1.00 29.57 464 GLY A O 1
ATOM 723 N N . ASP A 1 104 ? 58.040 7.628 9.746 1.00 26.76 465 ASP A N 1
ATOM 724 C CA . ASP A 1 104 ? 56.657 7.557 10.199 1.00 25.67 465 ASP A CA 1
ATOM 725 C C . ASP A 1 104 ? 56.553 7.145 11.667 1.00 24.77 465 ASP A C 1
ATOM 726 O O . ASP A 1 104 ? 57.456 6.505 12.210 1.00 24.43 465 ASP A O 1
ATOM 731 N N . LEU A 1 105 ? 55.439 7.511 12.298 1.00 23.00 466 LEU A N 1
ATOM 732 C CA . LEU A 1 105 ? 55.211 7.205 13.698 1.00 22.39 466 LEU A CA 1
ATOM 733 C C . LEU A 1 105 ? 55.094 5.719 13.987 1.00 23.24 466 LEU A C 1
ATOM 734 O O . LEU A 1 105 ? 55.513 5.260 15.051 1.00 23.27 466 LEU A O 1
ATOM 739 N N . MET A 1 106 ? 54.514 4.966 13.058 1.00 23.18 467 MET A N 1
ATOM 740 C CA . MET A 1 106 ? 54.380 3.528 13.257 1.00 24.69 467 MET A CA 1
ATOM 741 C C . MET A 1 106 ? 55.762 2.942 13.535 1.00 23.90 467 MET A C 1
ATOM 742 O O . MET A 1 106 ? 55.936 2.150 14.457 1.00 22.82 467 MET A O 1
ATOM 747 N N . TYR A 1 107 ? 56.742 3.342 12.734 1.00 24.06 468 TYR A N 1
ATOM 748 C CA . TYR A 1 107 ? 58.109 2.867 12.896 1.00 25.72 468 TYR A CA 1
ATOM 749 C C . TYR A 1 107 ? 58.651 3.205 14.290 1.00 25.58 468 TYR A C 1
ATOM 750 O O . TYR A 1 107 ? 59.226 2.355 14.971 1.00 24.84 468 TYR A O 1
ATOM 759 N N . HIS A 1 108 ? 58.464 4.454 14.705 1.00 23.87 469 HIS A N 1
ATOM 760 C CA . HIS A 1 108 ? 58.937 4.898 16.007 1.00 24.51 469 HIS A CA 1
ATOM 761 C C . HIS A 1 108 ? 58.270 4.151 17.158 1.00 24.11 469 HIS A C 1
ATOM 762 O O . HIS A 1 108 ? 58.929 3.812 18.138 1.00 22.55 469 HIS A O 1
ATOM 769 N N . ILE A 1 109 ? 56.970 3.894 17.042 1.00 23.67 470 ILE A N 1
ATOM 770 C CA . ILE A 1 109 ? 56.254 3.174 18.088 1.00 25.07 470 ILE A CA 1
ATOM 771 C C . ILE A 1 109 ? 56.737 1.729 18.161 1.00 25.82 470 ILE A C 1
ATOM 772 O O . ILE A 1 109 ? 56.762 1.137 19.234 1.00 25.55 470 ILE A O 1
ATOM 777 N N . GLN A 1 110 ? 57.127 1.167 17.022 1.00 26.72 471 GLN A N 1
ATOM 778 C CA . GLN A 1 110 ? 57.609 -0.204 16.997 1.00 28.66 471 GLN A CA 1
ATOM 779 C C . GLN A 1 110 ? 58.956 -0.320 17.702 1.00 29.39 471 GLN A C 1
ATOM 780 O O . GLN A 1 110 ? 59.188 -1.266 18.450 1.00 29.90 471 GLN A O 1
ATOM 786 N N . SER A 1 111 ? 59.840 0.645 17.470 1.00 28.10 472 SER A N 1
ATOM 787 C CA . SER A 1 111 ? 61.149 0.609 18.092 1.00 29.00 472 SER A CA 1
ATOM 788 C C . SER A 1 111 ? 61.150 1.133 19.527 1.00 28.13 472 SER A C 1
ATOM 789 O O . SER A 1 111 ? 61.954 0.684 20.337 1.00 28.92 472 SER A O 1
ATOM 792 N N . CYS A 1 112 ? 60.252 2.068 19.841 1.00 26.87 473 CYS A N 1
ATOM 793 C CA . CYS A 1 112 ? 60.164 2.653 21.185 1.00 27.39 473 CYS A CA 1
ATOM 794 C C . CYS A 1 112 ? 59.135 1.964 22.083 1.00 26.23 473 CYS A C 1
ATOM 795 O O . CYS A 1 112 ? 59.119 2.182 23.298 1.00 25.29 473 CYS A O 1
ATOM 798 N N . HIS A 1 113 ? 58.284 1.149 21.462 1.00 25.07 474 HIS A N 1
ATOM 799 C CA . HIS A 1 113 ? 57.202 0.408 22.109 1.00 23.85 474 HIS A CA 1
ATOM 800 C C . HIS A 1 113 ? 56.005 1.311 22.411 1.00 23.60 474 HIS A C 1
ATOM 801 O O . HIS A 1 113 ? 54.859 0.920 22.193 1.00 22.42 474 HIS A O 1
ATOM 808 N N . LYS A 1 114 ? 56.270 2.511 22.921 1.00 22.82 475 LYS A N 1
ATOM 809 C CA . LYS A 1 114 ? 55.207 3.473 23.222 1.00 22.22 475 LYS A CA 1
ATOM 810 C C . LYS A 1 114 ? 55.793 4.831 23.556 1.00 21.06 475 LYS A C 1
ATOM 811 O O . LYS A 1 114 ? 56.987 4.946 23.839 1.00 20.31 475 LYS A O 1
ATOM 817 N N . PHE A 1 115 ? 54.953 5.861 23.503 1.00 19.63 476 PHE A N 1
ATOM 818 C CA . PHE A 1 115 ? 55.391 7.219 23.803 1.00 19.64 476 PHE A CA 1
ATOM 819 C C . PHE A 1 115 ? 54.912 7.652 25.178 1.00 20.01 476 PHE A C 1
ATOM 820 O O . PHE A 1 115 ? 53.826 7.269 25.620 1.00 18.73 476 PHE A O 1
ATOM 828 N N . ASP A 1 116 ? 55.722 8.467 25.843 1.00 20.43 477 ASP A N 1
ATOM 829 C CA . ASP A 1 116 ? 55.347 9.002 27.144 1.00 21.85 477 ASP A CA 1
ATOM 830 C C . ASP A 1 116 ? 54.161 9.933 26.882 1.00 21.49 477 ASP A C 1
ATOM 831 O O . ASP A 1 116 ? 53.996 10.438 25.767 1.00 19.17 477 ASP A O 1
ATOM 836 N N . LEU A 1 117 ? 53.355 10.183 27.908 1.00 21.46 478 LEU A N 1
ATOM 837 C CA . LEU A 1 117 ? 52.173 11.024 27.745 1.00 22.04 478 LEU A CA 1
ATOM 838 C C . LEU A 1 117 ? 52.413 12.415 27.159 1.00 21.48 478 LEU A C 1
ATOM 839 O O . LEU A 1 117 ? 51.616 12.890 26.353 1.00 20.19 478 LEU A O 1
ATOM 844 N N . SER A 1 118 ? 53.493 13.074 27.560 1.00 20.76 479 SER A N 1
ATOM 845 C CA . SER A 1 118 ? 53.778 14.412 27.044 1.00 22.81 479 SER A CA 1
ATOM 846 C C . SER A 1 118 ? 54.065 14.407 25.545 1.00 22.31 479 SER A C 1
ATOM 847 O O . SER A 1 118 ? 53.588 15.276 24.813 1.00 22.28 479 SER A O 1
ATOM 850 N N . ARG A 1 119 ? 54.848 13.431 25.097 1.00 21.15 480 ARG A N 1
ATOM 851 C CA . ARG A 1 119 ? 55.195 13.317 23.688 1.00 21.07 480 ARG A CA 1
ATOM 852 C C . ARG A 1 119 ? 53.960 12.974 22.853 1.00 20.49 480 ARG A C 1
ATOM 853 O O . ARG A 1 119 ? 53.716 13.593 21.813 1.00 20.34 480 ARG A O 1
ATOM 861 N N . ALA A 1 120 ? 53.186 11.993 23.316 1.00 19.22 481 ALA A N 1
ATOM 862 C CA . ALA A 1 120 ? 51.969 11.563 22.626 1.00 18.63 481 ALA A CA 1
ATOM 863 C C . ALA A 1 120 ? 50.953 12.699 22.558 1.00 18.28 481 ALA A C 1
ATOM 864 O O . ALA A 1 120 ? 50.258 12.855 21.552 1.00 16.31 481 ALA A O 1
ATOM 866 N N . THR A 1 121 ? 50.868 13.477 23.636 1.00 17.94 482 THR A N 1
ATOM 867 C CA . THR A 1 121 ? 49.950 14.615 23.715 1.00 16.84 482 THR A CA 1
ATOM 868 C C . THR A 1 121 ? 50.323 15.672 22.682 1.00 16.38 482 THR A C 1
ATOM 869 O O . THR A 1 121 ? 49.451 16.247 22.029 1.00 17.51 482 THR A O 1
ATOM 873 N N . PHE A 1 122 ? 51.620 15.929 22.538 1.00 15.89 483 PHE A N 1
ATOM 874 C CA . PHE A 1 122 ? 52.103 16.913 21.573 1.00 16.51 483 PHE A CA 1
ATOM 875 C C . PHE A 1 122 ? 51.735 16.505 20.138 1.00 16.55 483 PHE A C 1
ATOM 876 O O . PHE A 1 122 ? 51.233 17.325 19.361 1.00 16.37 483 PHE A O 1
ATOM 884 N N . TYR A 1 123 ? 51.983 15.244 19.785 1.00 14.77 484 TYR A N 1
ATOM 885 C CA . TYR A 1 123 ? 51.667 14.768 18.439 1.00 15.27 484 TYR A CA 1
ATOM 886 C C . TYR A 1 123 ? 50.167 14.769 18.209 1.00 14.02 484 TYR A C 1
ATOM 887 O O . TYR A 1 123 ? 49.704 15.118 17.130 1.00 13.93 484 TYR A O 1
ATOM 896 N N . ALA A 1 124 ? 49.417 14.368 19.228 1.00 13.39 485 ALA A N 1
ATOM 897 C CA . ALA A 1 124 ? 47.968 14.319 19.140 1.00 14.86 485 ALA A CA 1
ATOM 898 C C . ALA A 1 124 ? 47.400 15.700 18.833 1.00 15.70 485 ALA A C 1
ATOM 899 O O . ALA A 1 124 ? 46.507 15.843 18.000 1.00 14.51 485 ALA A O 1
ATOM 901 N N . ALA A 1 125 ? 47.928 16.715 19.508 1.00 16.59 486 ALA A N 1
ATOM 902 C CA . ALA A 1 125 ? 47.457 18.081 19.306 1.00 16.76 486 ALA A CA 1
ATOM 903 C C . ALA A 1 125 ? 47.681 18.549 17.869 1.00 16.08 486 ALA A C 1
ATOM 904 O O . ALA A 1 125 ? 46.789 19.136 17.272 1.00 16.59 486 ALA A O 1
ATOM 906 N N . GLU A 1 126 ? 48.865 18.303 17.316 1.00 14.04 487 GLU A N 1
ATOM 907 C CA . GLU A 1 126 ? 49.136 18.728 15.942 1.00 16.71 487 GLU A CA 1
ATOM 908 C C . GLU A 1 126 ? 48.303 17.915 14.950 1.00 15.58 487 GLU A C 1
ATOM 909 O O . GLU A 1 126 ? 47.911 18.410 13.899 1.00 15.41 487 GLU A O 1
ATOM 915 N N . ILE A 1 127 ? 48.026 16.664 15.291 1.00 15.26 488 ILE A N 1
ATOM 916 C CA . ILE A 1 127 ? 47.208 15.841 14.424 1.00 15.55 488 ILE A CA 1
ATOM 917 C C . ILE A 1 127 ? 45.788 16.410 14.429 1.00 15.04 488 ILE A C 1
ATOM 918 O O . ILE A 1 127 ? 45.134 16.466 13.391 1.00 16.32 488 ILE A O 1
ATOM 923 N N . ILE A 1 128 ? 45.324 16.843 15.597 1.00 13.00 489 ILE A N 1
ATOM 924 C CA . ILE A 1 128 ? 43.995 17.427 15.721 1.00 13.70 489 ILE A CA 1
ATOM 925 C C . ILE A 1 128 ? 43.846 18.627 14.780 1.00 15.43 489 ILE A C 1
ATOM 926 O O . ILE A 1 128 ? 42.853 18.718 14.049 1.00 14.03 489 ILE A O 1
ATOM 931 N N . LEU A 1 129 ? 44.827 19.535 14.792 1.00 13.69 490 LEU A N 1
ATOM 932 C CA . LEU A 1 129 ? 44.767 20.718 13.937 1.00 16.37 490 LEU A CA 1
ATOM 933 C C . LEU A 1 129 ? 44.789 20.335 12.460 1.00 16.50 490 LEU A C 1
ATOM 934 O O . LEU A 1 129 ? 44.086 20.925 11.652 1.00 16.06 490 LEU A O 1
ATOM 939 N N . GLY A 1 130 ? 45.593 19.336 12.115 1.00 18.00 491 GLY A N 1
ATOM 940 C CA . GLY A 1 130 ? 45.649 18.888 10.737 1.00 17.83 491 GLY A CA 1
ATOM 941 C C . GLY A 1 130 ? 44.290 18.366 10.288 1.00 17.31 491 GLY A C 1
ATOM 942 O O . GLY A 1 130 ? 43.831 18.695 9.190 1.00 16.63 491 GLY A O 1
ATOM 943 N N . LEU A 1 131 ? 43.650 17.557 11.134 1.00 16.73 492 LEU A N 1
ATOM 944 C CA . LEU A 1 131 ? 42.336 16.991 10.832 1.00 18.49 492 LEU A CA 1
ATOM 945 C C . LEU A 1 131 ? 41.266 18.048 10.742 1.00 17.70 492 LEU A C 1
ATOM 946 O O . LEU A 1 131 ? 40.418 18.034 9.821 1.00 16.53 492 LEU A O 1
ATOM 951 N N . GLN A 1 132 ? 41.265 18.965 11.706 1.00 16.20 493 GLN A N 1
ATOM 952 C CA . GLN A 1 132 ? 40.261 20.017 11.721 1.00 16.22 493 GLN A CA 1
ATOM 953 C C . GLN A 1 132 ? 40.361 20.936 10.523 1.00 15.70 493 GLN A C 1
ATOM 954 O O . GLN A 1 132 ? 39.363 21.445 10.019 1.00 15.96 493 GLN A O 1
ATOM 960 N N . PHE A 1 133 ? 41.597 21.132 10.022 1.00 15.39 494 PHE A N 1
ATOM 961 C CA . PHE A 1 133 ? 41.794 21.954 8.855 1.00 16.44 494 PHE A CA 1
ATOM 962 C C . PHE A 1 133 ? 41.124 21.245 7.694 1.00 16.04 494 PHE A C 1
ATOM 963 O O . PHE A 1 133 ? 40.313 21.844 6.981 1.00 16.17 494 PHE A O 1
ATOM 971 N N . LEU A 1 134 ? 41.433 19.961 7.531 1.00 14.64 495 LEU A N 1
ATOM 972 C CA . LEU A 1 134 ? 40.841 19.165 6.459 1.00 15.79 495 LEU A CA 1
ATOM 973 C C . LEU A 1 134 ? 39.322 19.173 6.519 1.00 14.97 495 LEU A C 1
ATOM 974 O O . LEU A 1 134 ? 38.652 19.327 5.500 1.00 14.55 495 LEU A O 1
ATOM 979 N N . HIS A 1 135 ? 38.780 18.997 7.718 1.00 15.73 496 HIS A N 1
ATOM 980 C CA . HIS A 1 135 ? 37.332 19.002 7.903 1.00 16.47 496 HIS A CA 1
ATOM 981 C C . HIS A 1 135 ? 36.722 20.360 7.572 1.00 16.31 496 HIS A C 1
ATOM 982 O O . HIS A 1 135 ? 35.634 20.433 7.004 1.00 16.29 496 HIS A O 1
ATOM 989 N N . SER A 1 136 ? 37.423 21.438 7.920 1.00 17.23 497 SER A N 1
ATOM 990 C CA . SER A 1 136 ? 36.898 22.779 7.662 1.00 16.89 497 SER A CA 1
ATOM 991 C C . SER A 1 136 ? 36.867 23.034 6.166 1.00 16.85 497 SER A C 1
ATOM 992 O O . SER A 1 136 ? 36.124 23.884 5.699 1.00 18.00 497 SER A O 1
ATOM 995 N N . LYS A 1 137 ? 37.672 22.285 5.419 1.00 15.86 498 LYS A N 1
ATOM 996 C CA . LYS A 1 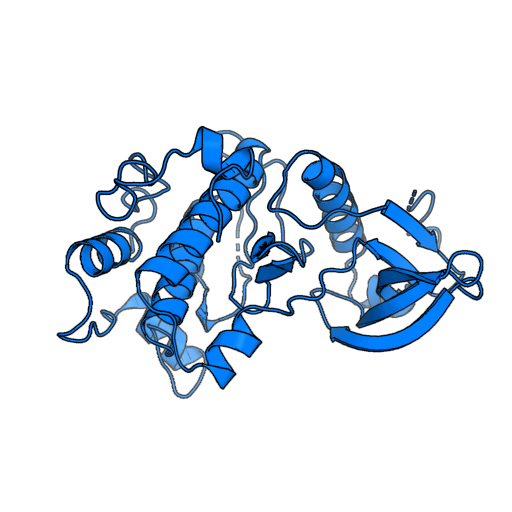137 ? 37.718 22.424 3.972 1.00 16.00 498 LYS A CA 1
ATOM 997 C C . LYS A 1 137 ? 36.804 21.412 3.261 1.00 16.12 498 LYS A C 1
ATOM 998 O O . LYS A 1 137 ? 36.950 21.170 2.062 1.00 16.06 498 LYS A O 1
ATOM 1004 N N . GLY A 1 138 ? 35.870 20.828 4.007 1.00 16.27 499 GLY A N 1
ATOM 1005 C CA . GLY A 1 138 ? 34.936 19.862 3.438 1.00 18.36 499 GLY A CA 1
ATOM 1006 C C . GLY A 1 138 ? 35.532 18.508 3.086 1.00 19.34 499 GLY A C 1
ATOM 1007 O O . GLY A 1 138 ? 35.057 17.823 2.172 1.00 19.30 499 GLY A O 1
ATOM 1008 N N . ILE A 1 139 ? 36.565 18.112 3.818 1.00 19.00 500 ILE A N 1
ATOM 1009 C CA . ILE A 1 139 ? 37.236 16.848 3.559 1.00 18.78 500 ILE A CA 1
ATOM 1010 C C . ILE A 1 139 ? 37.192 15.891 4.748 1.00 19.58 500 ILE A C 1
ATOM 1011 O O . ILE A 1 139 ? 37.392 16.291 5.896 1.00 19.29 500 ILE A O 1
ATOM 1016 N N . VAL A 1 140 ? 36.901 14.628 4.455 1.00 19.79 501 VAL A N 1
ATOM 1017 C CA . VAL A 1 140 ? 36.886 13.574 5.457 1.00 19.06 501 VAL A CA 1
ATOM 1018 C C . VAL A 1 140 ? 38.085 12.733 5.017 1.00 19.05 501 VAL A C 1
ATOM 1019 O O . VAL A 1 140 ? 38.126 12.250 3.883 1.00 17.88 501 VAL A O 1
ATOM 1023 N N . TYR A 1 141 ? 39.066 12.597 5.907 1.00 19.22 502 TYR A N 1
ATOM 1024 C CA . TYR A 1 141 ? 40.315 11.887 5.620 1.00 20.24 502 TYR A CA 1
ATOM 1025 C C . TYR A 1 141 ? 40.161 10.382 5.411 1.00 21.47 502 TYR A C 1
ATOM 1026 O O . TYR A 1 141 ? 40.691 9.829 4.448 1.00 22.30 502 TYR A O 1
ATOM 1035 N N . ARG A 1 142 ? 39.450 9.732 6.326 1.00 22.06 503 ARG A N 1
ATOM 1036 C CA . ARG A 1 142 ? 39.161 8.305 6.251 1.00 23.80 503 ARG A CA 1
ATOM 1037 C C . ARG A 1 142 ? 40.310 7.311 6.336 1.00 24.61 503 ARG A C 1
ATOM 1038 O O . ARG A 1 142 ? 40.080 6.097 6.296 1.00 25.89 503 ARG A O 1
ATOM 1046 N N . ASP A 1 143 ? 41.540 7.790 6.441 1.00 24.36 504 ASP A N 1
ATOM 1047 C CA . ASP A 1 143 ? 42.643 6.851 6.548 1.00 24.64 504 ASP A CA 1
ATOM 1048 C C . ASP A 1 143 ? 43.678 7.267 7.587 1.00 23.66 504 ASP A C 1
ATOM 1049 O O . ASP A 1 143 ? 44.880 7.080 7.388 1.00 23.47 504 ASP A O 1
ATOM 1054 N N . LEU A 1 144 ? 43.205 7.816 8.703 1.00 22.88 505 LEU A N 1
ATOM 1055 C CA . LEU A 1 144 ? 44.102 8.242 9.768 1.00 22.30 505 LEU A CA 1
ATOM 1056 C C . LEU A 1 144 ? 44.653 7.038 10.521 1.00 21.25 505 LEU A C 1
ATOM 1057 O O . LEU A 1 144 ? 43.911 6.283 11.139 1.00 22.74 505 LEU A O 1
ATOM 1062 N N . LYS A 1 145 ? 45.964 6.858 10.449 1.00 20.30 506 LYS A N 1
ATOM 1063 C CA . LYS A 1 145 ? 46.626 5.756 11.129 1.00 20.81 506 LYS A CA 1
ATOM 1064 C C . LYS A 1 145 ? 48.089 6.139 11.356 1.00 20.61 506 LYS A C 1
ATOM 1065 O O . LYS A 1 145 ? 48.603 7.038 10.688 1.00 20.40 506 LYS A O 1
ATOM 1071 N N . LEU A 1 146 ? 48.748 5.476 12.303 1.00 20.46 507 LEU A N 1
ATOM 1072 C CA . LEU A 1 146 ? 50.152 5.769 12.622 1.00 21.72 507 LEU A CA 1
ATOM 1073 C C . LEU A 1 146 ? 51.062 5.758 11.405 1.00 21.54 507 LEU A C 1
ATOM 1074 O O . LEU A 1 146 ? 51.983 6.565 11.294 1.00 20.97 507 LEU A O 1
ATOM 1079 N N . ASP A 1 147 ? 50.799 4.816 10.507 1.00 22.57 508 ASP A N 1
ATOM 1080 C CA . ASP A 1 147 ? 51.564 4.650 9.277 1.00 22.87 508 ASP A CA 1
ATOM 1081 C C . ASP A 1 147 ? 51.558 5.921 8.436 1.00 21.45 508 ASP A C 1
ATOM 1082 O O . ASP A 1 147 ? 52.495 6.170 7.666 1.00 20.81 508 ASP A O 1
ATOM 1087 N N . ASN A 1 148 ? 50.501 6.719 8.576 1.00 19.00 509 ASN A N 1
ATOM 1088 C CA . ASN A 1 148 ? 50.380 7.943 7.798 1.00 19.78 509 ASN A CA 1
ATOM 1089 C C . ASN A 1 148 ? 50.807 9.225 8.490 1.00 19.25 509 ASN A C 1
ATOM 1090 O O . ASN A 1 148 ? 50.560 10.313 7.974 1.00 19.05 509 ASN A O 1
ATOM 1095 N N . ILE A 1 149 ? 51.441 9.105 9.652 1.00 18.04 510 ILE A N 1
ATOM 1096 C CA . ILE A 1 149 ? 51.917 10.289 10.358 1.00 18.42 510 ILE A CA 1
ATOM 1097 C C . ILE A 1 149 ? 53.433 10.298 10.275 1.00 18.57 510 ILE A C 1
ATOM 1098 O O . ILE A 1 149 ? 54.100 9.418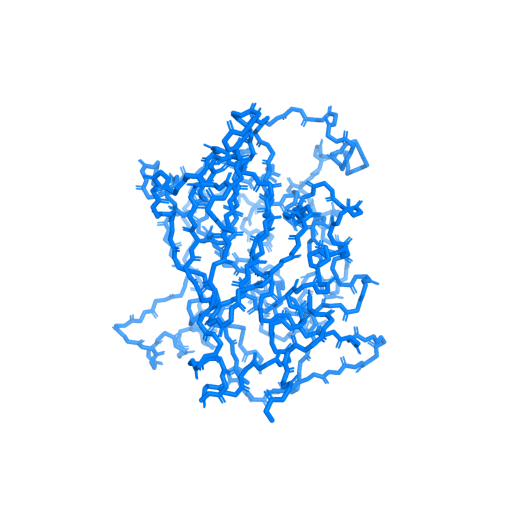 10.816 1.00 18.85 510 ILE A O 1
ATOM 1103 N N . LEU A 1 150 ? 53.976 11.298 9.588 1.00 19.12 511 LEU A N 1
ATOM 1104 C CA . LEU A 1 150 ? 55.418 11.410 9.433 1.00 18.91 511 LEU A CA 1
ATOM 1105 C C . LEU A 1 150 ? 55.967 12.526 10.304 1.00 19.34 511 LEU A C 1
ATOM 1106 O O . LEU A 1 150 ? 55.246 13.453 10.676 1.00 19.91 511 LEU A O 1
ATOM 1111 N N . LEU A 1 151 ? 57.251 12.429 10.622 1.00 20.38 512 LEU A N 1
ATOM 1112 C CA . LEU A 1 151 ? 57.928 13.434 11.429 1.00 22.06 512 LEU A CA 1
ATOM 1113 C C . LEU A 1 151 ? 58.866 14.244 10.551 1.00 21.66 512 LEU A C 1
ATOM 1114 O O . LEU A 1 151 ? 59.627 13.677 9.761 1.00 20.77 512 LEU A O 1
ATOM 1119 N N . ASP A 1 152 ? 58.808 15.566 10.686 1.00 22.75 513 ASP A N 1
ATOM 1120 C CA . ASP A 1 152 ? 59.675 16.449 9.911 1.00 24.28 513 ASP A CA 1
ATOM 1121 C C . ASP A 1 152 ? 60.996 16.578 10.673 1.00 24.55 513 ASP A C 1
ATOM 1122 O O . ASP A 1 152 ? 61.116 16.087 11.793 1.00 24.45 513 ASP A O 1
ATOM 1127 N N . LYS A 1 153 ? 61.976 17.248 10.075 1.00 24.50 514 LYS A N 1
ATOM 1128 C CA . LYS A 1 153 ? 63.289 17.405 10.694 1.00 25.34 514 LYS A CA 1
ATOM 1129 C C . LYS A 1 153 ? 63.299 18.320 11.915 1.00 25.71 514 LYS A C 1
ATOM 1130 O O . LYS A 1 153 ? 64.280 18.357 12.658 1.00 25.54 514 LYS A O 1
ATOM 1136 N N . ASP A 1 154 ? 62.209 19.053 12.116 1.00 25.46 515 ASP A N 1
ATOM 1137 C CA . ASP A 1 154 ? 62.087 19.962 13.246 1.00 24.68 515 ASP A CA 1
ATOM 1138 C C . ASP A 1 154 ? 61.385 19.290 14.421 1.00 23.39 515 ASP A C 1
ATOM 1139 O O . ASP A 1 154 ? 61.292 19.856 15.509 1.00 22.94 515 ASP A O 1
ATOM 1144 N N . GLY A 1 155 ? 60.886 18.079 14.203 1.00 21.31 516 GLY A N 1
ATOM 1145 C CA . GLY A 1 155 ? 60.207 17.375 15.274 1.00 20.30 516 GLY A CA 1
ATOM 1146 C C . GLY A 1 155 ? 58.695 17.476 15.227 1.00 19.36 516 GLY A C 1
ATOM 1147 O O . GLY A 1 155 ? 58.000 16.860 16.033 1.00 20.02 516 GLY A O 1
ATOM 1148 N N . HIS A 1 156 ? 58.175 18.262 14.293 1.00 19.59 517 HIS A N 1
ATOM 1149 C CA . HIS A 1 156 ? 56.732 18.410 14.155 1.00 20.79 517 HIS A CA 1
ATOM 1150 C C . HIS A 1 156 ? 56.223 17.334 13.203 1.00 21.25 517 HIS A C 1
ATOM 1151 O O . HIS A 1 156 ? 56.987 16.817 12.390 1.00 21.56 517 HIS A O 1
ATOM 1158 N N . ILE A 1 157 ? 54.945 16.986 13.303 1.00 20.88 518 ILE A N 1
ATOM 1159 C CA . ILE A 1 157 ? 54.409 15.953 12.432 1.00 22.70 518 ILE A CA 1
ATOM 1160 C C . ILE A 1 157 ? 53.676 16.483 11.204 1.00 22.23 518 ILE A C 1
ATOM 1161 O O . ILE A 1 157 ? 53.343 17.666 11.107 1.00 21.28 518 ILE A O 1
ATOM 1166 N N . LYS A 1 158 ? 53.454 15.584 10.256 1.00 21.56 519 LYS A N 1
ATOM 1167 C CA . LYS A 1 158 ? 52.748 15.907 9.033 1.00 20.61 519 LYS A CA 1
ATOM 1168 C C . LYS A 1 158 ? 51.939 14.706 8.583 1.00 20.45 519 LYS A C 1
ATOM 1169 O O . LYS A 1 158 ? 52.455 13.591 8.510 1.00 19.68 519 LYS A O 1
ATOM 1175 N N . ILE A 1 159 ? 50.659 14.935 8.308 1.00 19.04 520 ILE A N 1
ATOM 1176 C CA . ILE A 1 159 ? 49.784 13.877 7.837 1.00 18.49 520 ILE A CA 1
ATOM 1177 C C . ILE A 1 159 ? 50.115 13.645 6.360 1.00 19.25 520 ILE A C 1
ATOM 1178 O O . ILE A 1 159 ? 50.351 14.601 5.613 1.00 18.82 520 ILE A O 1
ATOM 1183 N N . ALA A 1 160 ? 50.147 12.380 5.949 1.00 18.64 521 ALA A N 1
ATOM 1184 C CA . ALA A 1 160 ? 50.464 12.034 4.568 1.00 19.29 521 ALA A CA 1
ATOM 1185 C C . ALA A 1 160 ? 49.491 11.022 3.968 1.00 19.71 521 ALA A C 1
ATOM 1186 O O . ALA A 1 160 ? 48.763 10.343 4.692 1.00 18.05 521 ALA A O 1
ATOM 1188 N N . ASP A 1 161 ? 49.501 10.935 2.639 1.00 18.55 522 ASP A N 1
ATOM 1189 C CA . ASP A 1 161 ? 48.653 10.024 1.878 1.00 20.06 522 ASP A CA 1
ATOM 1190 C C . ASP A 1 161 ? 47.192 10.428 1.940 1.00 20.15 522 ASP A C 1
ATOM 1191 O O . ASP A 1 161 ? 46.472 10.049 2.863 1.00 20.16 522 ASP A O 1
ATOM 1196 N N . PHE A 1 162 ? 46.749 11.174 0.934 1.00 20.43 523 PHE A N 1
ATOM 1197 C CA . PHE A 1 162 ? 45.373 11.649 0.899 1.00 21.18 523 PHE A CA 1
ATOM 1198 C C . PHE A 1 162 ? 44.539 10.975 -0.173 1.00 21.50 523 PHE A C 1
ATOM 1199 O O . PHE A 1 162 ? 43.498 11.491 -0.575 1.00 22.40 523 PHE A O 1
ATOM 1207 N N . GLY A 1 163 ? 44.982 9.805 -0.615 1.00 22.46 524 GLY A N 1
ATOM 1208 C CA . GLY A 1 163 ? 44.261 9.091 -1.651 1.00 24.81 524 GLY A CA 1
ATOM 1209 C C . GLY A 1 163 ? 42.866 8.605 -1.296 1.00 25.97 524 GLY A C 1
ATOM 1210 O O . GLY A 1 163 ? 42.076 8.307 -2.188 1.00 27.99 524 GLY A O 1
ATOM 1211 N N . MET A 1 164 ? 42.542 8.534 -0.010 1.00 24.70 525 MET A N 1
ATOM 1212 C CA . MET A 1 164 ? 41.236 8.045 0.404 1.00 24.83 525 MET A CA 1
ATOM 1213 C C . MET A 1 164 ? 40.278 9.131 0.888 1.00 23.45 525 MET A C 1
ATOM 1214 O O . MET A 1 164 ? 39.189 8.833 1.375 1.00 23.04 525 MET A O 1
ATOM 1219 N N . CYS A 1 165 ? 40.676 10.390 0.745 1.00 21.76 526 CYS A N 1
ATOM 1220 C CA . CYS A 1 165 ? 39.827 11.494 1.173 1.00 21.47 526 CYS A CA 1
ATOM 1221 C C . CYS A 1 165 ? 38.551 11.608 0.352 1.00 21.18 526 CYS A C 1
ATOM 1222 O O . CYS A 1 165 ? 38.493 11.195 -0.807 1.00 21.68 526 CYS A O 1
ATOM 1225 N N . LYS A 1 166 ? 37.530 12.177 0.976 1.00 21.26 527 LYS A N 1
ATOM 1226 C CA . LYS A 1 166 ? 36.244 12.422 0.337 1.00 20.63 527 LYS A CA 1
ATOM 1227 C C . LYS A 1 166 ? 36.071 13.936 0.457 1.00 19.86 527 LYS A C 1
ATOM 1228 O O . LYS A 1 166 ? 36.138 14.482 1.556 1.00 20.20 527 LYS A O 1
ATOM 1234 N N . GLU A 1 167 ? 35.876 14.615 -0.666 1.00 19.60 528 GLU A N 1
ATOM 1235 C CA . GLU A 1 167 ? 35.704 16.067 -0.664 1.00 19.76 528 GLU A CA 1
ATOM 1236 C C . GLU A 1 167 ? 34.240 16.467 -0.757 1.00 19.00 528 GLU A C 1
ATOM 1237 O O . GLU A 1 167 ? 33.358 15.615 -0.798 1.00 17.13 528 GLU A O 1
ATOM 1243 N N . ASN A 1 168 ? 34.001 17.775 -0.796 1.00 20.30 529 ASN A N 1
ATOM 1244 C CA . ASN A 1 168 ? 32.655 18.342 -0.879 1.00 21.66 529 ASN A CA 1
ATOM 1245 C C . ASN A 1 168 ? 31.790 17.854 0.273 1.00 22.28 529 ASN A C 1
ATOM 1246 O O . ASN A 1 168 ? 30.571 17.804 0.173 1.00 23.01 529 ASN A O 1
ATOM 1251 N N . MET A 1 169 ? 32.433 17.485 1.372 1.00 23.55 530 MET A N 1
ATOM 1252 C CA . MET A 1 169 ? 31.720 17.032 2.548 1.00 24.81 530 MET A CA 1
ATOM 1253 C C . MET A 1 169 ? 31.460 18.280 3.377 1.00 26.65 530 MET A C 1
ATOM 1254 O O . MET A 1 169 ? 32.145 18.562 4.356 1.00 27.54 530 MET A O 1
ATOM 1259 N N . LEU A 1 170 ? 30.457 19.030 2.959 1.00 27.74 531 LEU A N 1
ATOM 1260 C CA . LEU A 1 170 ? 30.066 20.265 3.612 1.00 28.65 531 LEU A CA 1
ATOM 1261 C C . LEU A 1 170 ? 28.674 20.223 4.220 1.00 28.40 531 LEU A C 1
ATOM 1262 O O . LEU A 1 170 ? 27.791 19.556 3.691 1.00 27.67 531 LEU A O 1
ATOM 1267 N N . GLY A 1 171 ? 28.494 20.989 5.291 1.00 28.00 532 GLY A N 1
ATOM 1268 C CA . GLY A 1 171 ? 27.211 21.027 5.954 1.00 28.28 532 GLY A CA 1
ATOM 1269 C C . GLY A 1 171 ? 26.782 19.666 6.486 1.00 27.84 532 GLY A C 1
ATOM 1270 O O . GLY A 1 171 ? 27.524 19.017 7.225 1.00 27.59 532 GLY A O 1
ATOM 1271 N N . ASP A 1 172 ? 25.588 19.230 6.093 1.00 27.81 533 ASP A N 1
ATOM 1272 C CA . ASP A 1 172 ? 25.069 17.944 6.534 1.00 28.45 533 ASP A CA 1
ATOM 1273 C C . ASP A 1 172 ? 25.407 16.812 5.565 1.00 27.34 533 ASP A C 1
ATOM 1274 O O . ASP A 1 172 ? 24.810 15.746 5.613 1.00 27.74 533 ASP A O 1
ATOM 1279 N N . ALA A 1 173 ? 26.369 17.039 4.683 1.00 25.29 534 ALA A N 1
ATOM 1280 C CA . ALA A 1 173 ? 26.740 16.018 3.721 1.00 23.54 534 ALA A CA 1
ATOM 1281 C C . ALA A 1 173 ? 27.299 14.767 4.393 1.00 23.05 534 ALA A C 1
ATOM 1282 O O . ALA A 1 173 ? 28.096 14.849 5.325 1.00 23.22 534 ALA A O 1
ATOM 1284 N N . LYS A 1 174 ? 26.867 13.603 3.919 1.00 22.84 535 LYS A N 1
ATOM 1285 C CA . LYS A 1 174 ? 27.365 12.331 4.442 1.00 23.86 535 LYS A CA 1
ATOM 1286 C C . LYS A 1 174 ? 27.692 11.445 3.252 1.00 23.49 535 LYS A C 1
ATOM 1287 O O . LYS A 1 174 ? 27.214 11.692 2.144 1.00 23.82 535 LYS A O 1
ATOM 1293 N N . THR A 1 175 ? 28.556 10.455 3.451 1.00 22.12 536 THR A N 1
ATOM 1294 C CA . THR A 1 175 ? 28.924 9.545 2.374 1.00 20.15 536 THR A CA 1
ATOM 1295 C C . THR A 1 175 ? 28.757 8.107 2.860 1.00 19.94 536 THR A C 1
ATOM 1296 O O . THR A 1 175 ? 28.426 7.884 4.024 1.00 19.89 536 THR A O 1
ATOM 1300 N N . ASN A 1 176 ? 28.997 7.131 1.989 1.00 19.53 537 ASN A N 1
ATOM 1301 C CA . ASN A 1 176 ? 28.763 5.745 2.382 1.00 18.63 537 ASN A CA 1
ATOM 1302 C C . ASN A 1 176 ? 29.728 4.658 1.911 1.00 18.16 537 ASN A C 1
ATOM 1303 O O . ASN A 1 176 ? 29.398 3.471 1.991 1.00 17.90 537 ASN A O 1
ATOM 1319 N N . PHE A 1 178 ? 32.441 1.948 2.172 1.00 19.27 539 PHE A N 1
ATOM 1320 C CA . PHE A 1 178 ? 33.095 1.186 3.239 1.00 19.63 539 PHE A CA 1
ATOM 1321 C C . PHE A 1 178 ? 34.593 1.243 2.943 1.00 20.41 539 PHE A C 1
ATOM 1322 O O . PHE A 1 178 ? 35.040 0.757 1.907 1.00 19.47 539 PHE A O 1
ATOM 1330 N N . CYS A 1 179 ? 35.373 1.848 3.831 1.00 22.16 540 CYS A N 1
ATOM 1331 C CA . CYS A 1 179 ? 36.814 1.916 3.597 1.00 23.85 540 CYS A CA 1
ATOM 1332 C C . CYS A 1 179 ? 37.621 2.272 4.839 1.00 22.97 540 CYS A C 1
ATOM 1333 O O . CYS A 1 179 ? 37.072 2.699 5.847 1.00 23.35 540 CYS A O 1
ATOM 1336 N N . GLY A 1 180 ? 38.933 2.079 4.745 1.00 23.63 541 GLY A N 1
ATOM 1337 C CA . GLY A 1 180 ? 39.827 2.365 5.851 1.00 23.21 541 GLY A CA 1
ATOM 1338 C C . GLY A 1 180 ? 40.575 1.112 6.270 1.00 23.07 541 GLY A C 1
ATOM 1339 O O . GLY A 1 180 ? 40.190 0.004 5.898 1.00 23.87 541 GLY A O 1
ATOM 1340 N N . THR A 1 181 ? 41.651 1.285 7.031 1.00 22.53 542 THR A N 1
ATOM 1341 C CA . THR A 1 181 ? 42.447 0.169 7.523 1.00 21.10 542 THR A CA 1
ATOM 1342 C C . THR A 1 181 ? 41.623 -0.425 8.656 1.00 21.55 542 THR A C 1
ATOM 1343 O O . THR A 1 181 ? 41.233 0.289 9.579 1.00 20.88 542 THR A O 1
ATOM 1347 N N . PRO A 1 182 ? 41.345 -1.738 8.599 1.00 20.55 543 PRO A N 1
ATOM 1348 C CA . PRO A 1 182 ? 40.548 -2.431 9.619 1.00 20.72 543 PRO A CA 1
ATOM 1349 C C . PRO A 1 182 ? 40.721 -2.053 11.090 1.00 20.46 543 PRO A C 1
ATOM 1350 O O . PRO A 1 182 ? 39.727 -1.836 11.789 1.00 20.10 543 PRO A O 1
ATOM 1354 N N . ASP A 1 183 ? 41.957 -1.973 11.570 1.00 19.91 544 ASP A N 1
ATOM 1355 C CA . ASP A 1 183 ? 42.190 -1.614 12.970 1.00 20.86 544 ASP A CA 1
ATOM 1356 C C . ASP A 1 183 ? 41.574 -0.271 13.344 1.00 19.45 544 ASP A C 1
ATOM 1357 O O . ASP A 1 183 ? 41.189 -0.064 14.495 1.00 18.17 544 ASP A O 1
ATOM 1362 N N . TYR A 1 184 ? 41.488 0.630 12.366 1.00 18.20 545 TYR A N 1
ATOM 1363 C CA . TYR A 1 184 ? 40.979 1.982 12.575 1.00 17.69 545 TYR A CA 1
ATOM 1364 C C . TYR A 1 184 ? 39.553 2.283 12.115 1.00 17.84 545 TYR A C 1
ATOM 1365 O O . TYR A 1 184 ? 39.072 3.401 12.298 1.00 16.52 545 TYR A O 1
ATOM 1374 N N . ILE A 1 185 ? 38.875 1.309 11.517 1.00 17.86 546 ILE A N 1
ATOM 1375 C CA . ILE A 1 185 ? 37.518 1.540 11.032 1.00 17.94 546 ILE A CA 1
ATOM 1376 C C . ILE A 1 185 ? 36.500 1.845 12.129 1.00 17.48 546 ILE A C 1
ATOM 1377 O O . ILE A 1 185 ? 36.361 1.090 13.091 1.00 17.82 546 ILE A O 1
ATOM 1382 N N . ALA A 1 186 ? 35.785 2.957 11.973 1.00 17.10 547 ALA A N 1
ATOM 1383 C CA . ALA A 1 186 ? 34.778 3.373 12.948 1.00 16.70 547 ALA A CA 1
ATOM 1384 C C . ALA A 1 186 ? 33.557 2.454 12.961 1.00 17.48 547 ALA A C 1
ATOM 1385 O O . ALA A 1 186 ? 33.155 1.905 11.934 1.00 18.59 547 ALA A O 1
ATOM 1387 N N . PRO A 1 187 ? 32.943 2.281 14.136 1.00 16.72 548 PRO A N 1
ATOM 1388 C CA . PRO A 1 187 ? 31.767 1.425 14.259 1.00 17.04 548 PRO A CA 1
ATOM 1389 C C . PRO A 1 187 ? 30.580 1.834 13.391 1.00 18.54 548 PRO A C 1
ATOM 1390 O O . PRO A 1 187 ? 29.833 0.968 12.935 1.00 19.16 548 PRO A O 1
ATOM 1394 N N . GLU A 1 188 ? 30.395 3.135 13.153 1.00 17.85 549 GLU A N 1
ATOM 1395 C CA . GLU A 1 188 ? 29.262 3.547 12.340 1.00 17.87 549 GLU A CA 1
ATOM 1396 C C . GLU A 1 188 ? 29.378 3.007 10.919 1.00 18.90 549 GLU A C 1
ATOM 1397 O O . GLU A 1 188 ? 28.358 2.755 10.268 1.00 18.05 549 GLU A O 1
ATOM 1403 N N . ILE A 1 189 ? 30.611 2.819 10.447 1.00 17.17 550 ILE A N 1
ATOM 1404 C CA . ILE A 1 189 ? 30.841 2.274 9.115 1.00 17.57 550 ILE A CA 1
ATOM 1405 C C . ILE A 1 189 ? 30.524 0.779 9.163 1.00 18.67 550 ILE A C 1
ATOM 1406 O O . ILE A 1 189 ? 29.876 0.248 8.264 1.00 18.69 550 ILE A O 1
ATOM 1411 N N . LEU A 1 190 ? 30.973 0.110 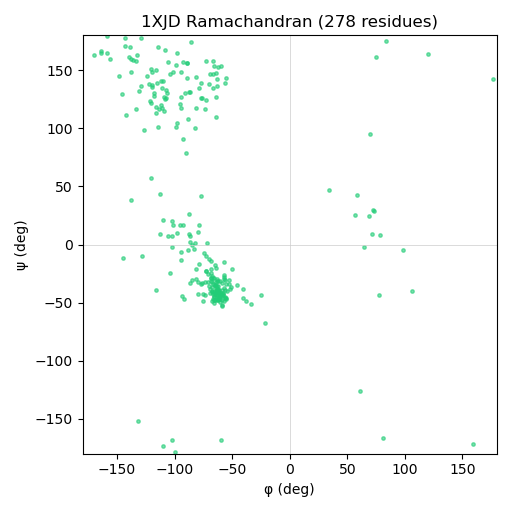10.221 1.00 18.36 551 LEU A N 1
ATOM 1412 C CA . LEU A 1 190 ? 30.716 -1.320 10.375 1.00 20.69 551 LEU A CA 1
ATOM 1413 C C . LEU A 1 190 ? 29.221 -1.618 10.475 1.00 21.63 551 LEU A C 1
ATOM 1414 O O . LEU A 1 190 ? 28.772 -2.680 10.048 1.00 21.95 551 LEU A O 1
ATOM 1419 N N . LEU A 1 191 ? 28.457 -0.683 11.040 1.00 22.00 552 LEU A N 1
ATOM 1420 C CA . LEU A 1 191 ? 27.017 -0.856 11.192 1.00 23.63 552 LEU A CA 1
ATOM 1421 C C . LEU A 1 191 ? 26.264 -0.399 9.946 1.00 23.90 552 LEU A C 1
ATOM 1422 O O . LEU A 1 191 ? 25.034 -0.424 9.911 1.00 24.62 552 LEU A O 1
ATOM 1427 N N . GLY A 1 192 ? 27.009 0.031 8.936 1.00 23.62 553 GLY A N 1
ATOM 1428 C CA . GLY A 1 192 ? 26.407 0.450 7.684 1.00 23.80 553 GLY A CA 1
ATOM 1429 C C . GLY A 1 192 ? 25.667 1.778 7.635 1.00 23.76 553 GLY A C 1
ATOM 1430 O O . GLY A 1 192 ? 24.747 1.937 6.833 1.00 23.17 553 GLY A O 1
ATOM 1431 N N . GLN A 1 193 ? 26.063 2.746 8.463 1.00 22.25 554 GLN A N 1
ATOM 1432 C CA . GLN A 1 193 ? 25.383 4.049 8.458 1.00 22.80 554 GLN A CA 1
ATOM 1433 C C . GLN A 1 193 ? 26.099 5.044 7.550 1.00 21.79 554 GLN A C 1
ATOM 1434 O O . GLN A 1 193 ? 27.319 4.996 7.419 1.00 22.01 554 GLN A O 1
ATOM 1440 N N . LYS A 1 194 ? 25.348 5.959 6.938 1.00 21.37 555 LYS A N 1
ATOM 1441 C CA . LYS A 1 194 ? 25.941 7.027 6.107 1.00 22.83 555 LYS A CA 1
ATOM 1442 C C . LYS A 1 194 ? 26.773 7.813 7.147 1.00 21.05 555 LYS A C 1
ATOM 1443 O O . LYS A 1 194 ? 26.330 7.969 8.288 1.00 20.47 555 LYS A O 1
ATOM 1449 N N . TYR A 1 195 ? 27.955 8.308 6.784 1.00 19.68 556 TYR A N 1
ATOM 1450 C CA . TYR A 1 195 ? 28.788 9.006 7.777 1.00 18.52 556 TYR A CA 1
ATOM 1451 C C . TYR A 1 195 ? 29.495 10.265 7.298 1.00 18.90 556 TYR A C 1
ATOM 1452 O O . TYR A 1 195 ? 29.526 10.566 6.107 1.00 18.27 556 TYR A O 1
ATOM 1461 N N . ASN A 1 196 ? 30.072 10.991 8.254 1.00 20.62 557 ASN A N 1
ATOM 1462 C CA . ASN A 1 196 ? 30.811 12.215 7.968 1.00 21.51 557 ASN A CA 1
ATOM 1463 C C . ASN A 1 196 ? 32.169 12.192 8.682 1.00 21.51 557 ASN A C 1
ATOM 1464 O O . ASN A 1 196 ? 32.709 11.119 8.942 1.00 21.91 557 ASN A O 1
ATOM 1469 N N . HIS A 1 197 ? 32.706 13.366 9.014 1.00 20.63 558 HIS A N 1
ATOM 1470 C CA . HIS A 1 197 ? 34.017 13.466 9.664 1.00 20.92 558 HIS A CA 1
ATOM 1471 C C . HIS A 1 197 ? 34.145 12.697 10.979 1.00 19.52 558 HIS A C 1
ATOM 1472 O O . HIS A 1 197 ? 35.248 12.489 11.469 1.00 15.91 558 HIS A O 1
ATOM 1479 N N . SER A 1 198 ? 33.018 12.286 11.550 1.00 18.52 559 SER A N 1
ATOM 1480 C CA . SER A 1 198 ? 33.037 11.538 12.803 1.00 18.47 559 SER A CA 1
ATOM 1481 C C . SER A 1 198 ? 33.947 10.315 12.751 1.00 17.88 559 SER A C 1
ATOM 1482 O O . SER A 1 198 ? 34.505 9.914 13.776 1.00 17.73 559 SER A O 1
ATOM 1485 N N . VAL A 1 199 ? 34.084 9.710 11.569 1.00 16.09 560 VAL A N 1
ATOM 1486 C CA . VAL A 1 199 ? 34.917 8.526 11.443 1.00 15.29 560 VAL A CA 1
ATOM 1487 C C . VAL A 1 199 ? 36.384 8.846 11.681 1.00 15.76 560 VAL A C 1
ATOM 1488 O O . VAL A 1 199 ? 37.136 7.995 12.152 1.00 15.26 560 VAL A O 1
ATOM 1492 N N . ASP A 1 200 ? 36.801 10.072 11.375 1.00 15.18 561 ASP A N 1
ATOM 1493 C CA . ASP A 1 200 ? 38.196 10.424 11.600 1.00 14.98 561 ASP A CA 1
ATOM 1494 C C . ASP A 1 200 ? 38.481 10.542 13.088 1.00 14.85 561 ASP A C 1
ATOM 1495 O O . ASP A 1 200 ? 39.591 10.251 13.529 1.00 12.08 561 ASP A O 1
ATOM 1500 N N . TRP A 1 201 ? 37.484 10.969 13.860 1.00 14.47 562 TRP A N 1
ATOM 1501 C CA . TRP A 1 201 ? 37.681 11.124 15.299 1.00 16.86 562 TRP A CA 1
ATOM 1502 C C . TRP A 1 201 ? 37.803 9.786 16.006 1.00 16.65 562 TRP A C 1
ATOM 1503 O O . TRP A 1 201 ? 38.416 9.697 17.063 1.00 16.32 562 TRP A O 1
ATOM 1514 N N . TRP A 1 202 ? 37.232 8.742 15.412 1.00 17.84 563 TRP A N 1
ATOM 1515 C CA . TRP A 1 202 ? 37.343 7.407 15.983 1.00 16.49 563 TRP A CA 1
ATOM 1516 C C . TRP A 1 202 ? 38.756 6.908 15.684 1.00 17.23 563 TRP A C 1
ATOM 1517 O O . TRP A 1 202 ? 39.465 6.426 16.574 1.00 16.67 563 TRP A O 1
ATOM 1528 N N . SER A 1 203 ? 39.172 7.036 14.428 1.00 17.73 564 SER A N 1
ATOM 1529 C CA . SER A 1 203 ? 40.510 6.609 14.034 1.00 17.56 564 SER A CA 1
ATOM 1530 C C . SER A 1 203 ? 41.568 7.328 14.867 1.00 17.10 564 SER A C 1
ATOM 1531 O O . SER A 1 203 ? 42.596 6.744 15.213 1.00 15.95 564 SER A O 1
ATOM 1534 N N . PHE A 1 204 ? 41.315 8.602 15.172 1.00 16.47 565 PHE A N 1
ATOM 1535 C CA . PHE A 1 204 ? 42.232 9.399 15.981 1.00 15.31 565 PHE A CA 1
ATOM 1536 C C . PHE A 1 204 ? 42.354 8.745 17.353 1.00 14.00 565 PHE A C 1
ATOM 1537 O O . PHE A 1 204 ? 43.453 8.607 17.889 1.00 15.28 565 PHE A O 1
ATOM 1545 N N . GLY A 1 205 ? 41.221 8.346 17.922 1.00 12.97 566 GLY A N 1
ATOM 1546 C CA . GLY A 1 205 ? 41.242 7.685 19.214 1.00 14.08 566 GLY A CA 1
ATOM 1547 C C . GLY A 1 205 ? 42.097 6.423 19.184 1.00 15.08 566 GLY A C 1
ATOM 1548 O O . GLY A 1 205 ? 42.873 6.156 20.108 1.00 13.47 566 GLY A O 1
ATOM 1549 N N . VAL A 1 206 ? 41.961 5.643 18.114 1.00 15.37 567 VAL A N 1
ATOM 1550 C CA . VAL A 1 206 ? 42.729 4.414 17.977 1.00 15.73 567 VAL A CA 1
ATOM 1551 C C . VAL A 1 206 ? 44.205 4.762 17.914 1.00 15.83 567 VAL A C 1
ATOM 1552 O O . VAL A 1 206 ? 45.028 4.147 18.597 1.00 16.87 567 VAL A O 1
ATOM 1556 N N . LEU A 1 207 ? 44.525 5.761 17.101 1.00 15.86 568 LEU A N 1
ATOM 1557 C CA . LEU A 1 207 ? 45.895 6.228 16.924 1.00 16.67 568 LEU A CA 1
ATOM 1558 C C . LEU A 1 207 ? 46.501 6.729 18.242 1.00 16.60 568 LEU A C 1
ATOM 1559 O O . LEU A 1 207 ? 47.652 6.419 18.569 1.00 15.53 568 LEU A O 1
ATOM 1564 N N . LEU A 1 208 ? 45.730 7.509 18.995 1.00 15.33 569 LEU A N 1
ATOM 1565 C CA . LEU A 1 208 ? 46.218 8.030 20.269 1.00 15.32 569 LEU A CA 1
ATOM 1566 C C . LEU A 1 208 ? 46.425 6.879 21.248 1.00 15.28 569 LEU A C 1
ATOM 1567 O O . LEU A 1 208 ? 47.431 6.829 21.946 1.00 15.83 569 LEU A O 1
ATOM 1572 N N . TYR A 1 209 ? 45.467 5.958 21.297 1.00 14.84 570 TYR A N 1
ATOM 1573 C CA . TYR A 1 209 ? 45.567 4.799 22.173 1.00 15.24 570 TYR A CA 1
ATOM 1574 C C . TYR A 1 209 ? 46.860 4.053 21.846 1.00 15.87 570 TYR A C 1
ATOM 1575 O O . TYR A 1 209 ? 47.621 3.695 22.743 1.00 14.37 570 TYR A O 1
ATOM 1584 N N . GLU A 1 210 ? 47.126 3.845 20.560 1.00 16.10 571 GLU A N 1
ATOM 1585 C CA . GLU A 1 210 ? 48.339 3.145 20.151 1.00 17.33 571 GLU A CA 1
ATOM 1586 C C . GLU A 1 210 ? 49.629 3.860 20.561 1.00 17.33 571 GLU A C 1
ATOM 1587 O O . GLU A 1 210 ? 50.577 3.216 20.980 1.00 17.42 571 GLU A O 1
ATOM 1593 N N . MET A 1 211 ? 49.677 5.183 20.434 1.00 17.45 572 MET A N 1
ATOM 1594 C CA . MET A 1 211 ? 50.883 5.917 20.805 1.00 17.86 572 MET A CA 1
ATOM 1595 C C . MET A 1 211 ? 51.209 5.770 22.288 1.00 17.96 572 MET A C 1
ATOM 1596 O O . MET A 1 211 ? 52.379 5.709 22.679 1.00 17.73 572 MET A O 1
ATOM 1601 N N . LEU A 1 212 ? 50.163 5.715 23.106 1.00 18.08 573 LEU A N 1
ATOM 1602 C CA . LEU A 1 212 ? 50.313 5.621 24.559 1.00 20.18 573 LEU A CA 1
ATOM 1603 C C . LEU A 1 212 ? 50.462 4.222 25.122 1.00 20.83 573 LEU A C 1
ATOM 1604 O O . LEU A 1 212 ? 51.148 4.018 26.127 1.00 20.62 573 LEU A O 1
ATOM 1609 N N . ILE A 1 213 ? 49.807 3.264 24.477 1.00 20.98 574 ILE A N 1
ATOM 1610 C CA . ILE A 1 213 ? 49.807 1.893 24.957 1.00 22.95 574 ILE A CA 1
ATOM 1611 C C . ILE A 1 213 ? 50.706 0.954 24.167 1.00 23.41 574 ILE A C 1
ATOM 1612 O O . ILE A 1 213 ? 51.141 -0.073 24.683 1.00 23.85 574 ILE A O 1
ATOM 1617 N N . GLY A 1 214 ? 50.977 1.302 22.914 1.00 23.52 575 GLY A N 1
ATOM 1618 C CA . GLY A 1 214 ? 51.836 0.468 22.100 1.00 24.90 575 GLY A CA 1
ATOM 1619 C C . GLY A 1 214 ? 51.135 -0.756 21.542 1.00 25.99 575 GLY A C 1
ATOM 1620 O O . GLY A 1 214 ? 51.775 -1.630 20.959 1.00 25.65 575 GLY A O 1
ATOM 1621 N N . GLN A 1 215 ? 49.821 -0.809 21.729 1.00 25.92 576 GLN A N 1
ATOM 1622 C CA . GLN A 1 215 ? 48.982 -1.899 21.240 1.00 26.08 576 GLN A CA 1
ATOM 1623 C C . GLN A 1 215 ? 47.719 -1.259 20.678 1.00 24.01 576 GLN A C 1
ATOM 1624 O O . GLN A 1 215 ? 47.381 -0.130 21.040 1.00 23.45 576 GLN A O 1
ATOM 1630 N N . SER A 1 216 ? 47.012 -1.983 19.818 1.00 21.78 577 SER A N 1
ATOM 1631 C CA . SER A 1 216 ? 45.759 -1.487 19.254 1.00 20.53 577 SER A CA 1
ATOM 1632 C C . SER A 1 216 ? 44.676 -1.744 20.292 1.00 20.48 577 SER A C 1
ATOM 1633 O O . SER A 1 216 ? 44.709 -2.750 20.994 1.00 20.26 577 SER A O 1
ATOM 1636 N N . PRO A 1 217 ? 43.703 -0.833 20.408 1.00 20.02 578 PRO A N 1
ATOM 1637 C CA . PRO A 1 217 ? 42.627 -1.002 21.387 1.00 20.99 578 PRO A CA 1
ATOM 1638 C C . PRO A 1 217 ? 41.652 -2.147 21.108 1.00 22.22 578 PRO A C 1
ATOM 1639 O O . PRO A 1 217 ? 41.073 -2.713 22.035 1.00 23.94 578 PRO A O 1
ATOM 1643 N N . PHE A 1 218 ? 41.460 -2.490 19.841 1.00 23.82 579 PHE A N 1
ATOM 1644 C CA . PHE A 1 218 ? 40.548 -3.575 19.482 1.00 23.84 579 PHE A CA 1
ATOM 1645 C C . PHE A 1 218 ? 41.326 -4.685 18.779 1.00 25.48 579 PHE A C 1
ATOM 1646 O O . PHE A 1 218 ? 42.094 -4.417 17.858 1.00 26.10 579 PHE A O 1
ATOM 1654 N N . HIS A 1 219 ? 41.135 -5.921 19.241 1.00 27.92 580 HIS A N 1
ATOM 1655 C CA . HIS A 1 219 ? 41.846 -7.087 18.706 1.00 30.44 580 HIS A CA 1
ATOM 1656 C C . HIS A 1 219 ? 40.956 -8.099 18.012 1.00 29.39 580 HIS A C 1
ATOM 1657 O O . HIS A 1 219 ? 39.734 -8.046 18.105 1.00 30.42 580 HIS A O 1
ATOM 1664 N N . GLY A 1 220 ? 41.606 -9.048 17.348 1.00 29.70 581 GLY A N 1
ATOM 1665 C CA . GLY A 1 220 ? 40.906 -10.106 16.649 1.00 29.49 581 GLY A CA 1
ATOM 1666 C C . GLY A 1 220 ? 41.906 -10.980 15.923 1.00 29.16 581 GLY A C 1
ATOM 1667 O O . GLY A 1 220 ? 42.903 -10.473 15.404 1.00 28.80 581 GLY A O 1
ATOM 1668 N N . GLN A 1 221 ? 41.656 -12.287 15.888 1.00 29.65 582 GLN A N 1
ATOM 1669 C CA . GLN A 1 221 ? 42.564 -13.201 15.204 1.00 28.88 582 GLN A CA 1
ATOM 1670 C C . GLN A 1 221 ? 42.480 -12.914 13.714 1.00 29.02 582 GLN A C 1
ATOM 1671 O O . GLN A 1 221 ? 43.436 -13.126 12.972 1.00 29.72 582 GLN A O 1
ATOM 1677 N N . ASP A 1 222 ? 41.316 -12.438 13.286 1.00 30.16 583 ASP A N 1
ATOM 1678 C CA . ASP A 1 222 ? 41.082 -12.076 11.890 1.00 31.10 583 ASP A CA 1
ATOM 1679 C C . ASP A 1 222 ? 40.189 -10.838 11.852 1.00 30.92 583 ASP A C 1
ATOM 1680 O O . ASP A 1 222 ? 39.749 -10.351 12.897 1.00 30.04 583 ASP A O 1
ATOM 1685 N N . GLU A 1 223 ? 39.912 -10.332 10.656 1.00 31.45 584 GLU A N 1
ATOM 1686 C CA . GLU A 1 223 ? 39.081 -9.139 10.516 1.00 31.84 584 GLU A CA 1
ATOM 1687 C C . GLU A 1 223 ? 37.679 -9.257 11.099 1.00 31.35 584 GLU A C 1
ATOM 1688 O O . GLU A 1 223 ? 37.173 -8.309 11.701 1.00 30.38 584 GLU A O 1
ATOM 1694 N N . GLU A 1 224 ? 37.046 -10.414 10.933 1.00 31.03 585 GLU A N 1
ATOM 1695 C CA . GLU A 1 224 ? 35.703 -10.593 11.461 1.00 31.13 585 GLU A CA 1
ATOM 1696 C C . GLU A 1 224 ? 35.691 -10.431 12.976 1.00 29.88 585 GLU A C 1
ATOM 1697 O O . GLU A 1 224 ? 34.793 -9.795 13.532 1.00 29.57 585 GLU A O 1
ATOM 1703 N N . GLU A 1 225 ? 36.686 -11.005 13.646 1.00 28.10 586 GLU A N 1
ATOM 1704 C CA . GLU A 1 225 ? 36.755 -10.907 15.098 1.00 27.35 586 GLU A CA 1
ATOM 1705 C C . GLU A 1 225 ? 37.083 -9.469 15.484 1.00 24.29 586 GLU A C 1
ATOM 1706 O O . GLU A 1 225 ? 36.561 -8.936 16.465 1.00 22.10 586 GLU A O 1
ATOM 1712 N N . LEU A 1 226 ? 37.955 -8.846 14.701 1.00 22.26 587 LEU A N 1
ATOM 1713 C CA . LEU A 1 226 ? 38.333 -7.465 14.957 1.00 21.64 587 LEU A CA 1
ATOM 1714 C C . LEU A 1 226 ? 37.081 -6.592 14.872 1.00 22.22 587 LEU A C 1
ATOM 1715 O O . LEU A 1 226 ? 36.829 -5.773 15.753 1.00 22.02 587 LEU A O 1
ATOM 1720 N N . PHE A 1 227 ? 36.282 -6.785 13.825 1.00 22.51 588 PHE A N 1
ATOM 1721 C CA . PHE A 1 227 ? 35.074 -5.979 13.658 1.00 23.33 588 PHE A CA 1
ATOM 1722 C C . PHE A 1 227 ? 34.106 -6.164 14.803 1.00 23.40 588 PHE A C 1
ATOM 1723 O O . PHE A 1 227 ? 33.482 -5.207 15.258 1.00 23.18 588 PHE A O 1
ATOM 1731 N N . HIS A 1 228 ? 33.976 -7.396 15.277 1.00 25.00 589 HIS A N 1
ATOM 1732 C CA . HIS A 1 228 ? 33.087 -7.654 16.399 1.00 26.65 589 HIS A CA 1
ATOM 1733 C C . HIS A 1 228 ? 33.608 -6.891 17.618 1.00 25.74 589 HIS A C 1
ATOM 1734 O O . HIS A 1 228 ? 32.839 -6.302 18.377 1.00 25.34 589 HIS A O 1
ATOM 1741 N N . SER A 1 229 ? 34.925 -6.895 17.789 1.00 26.30 590 SER A N 1
ATOM 1742 C CA . SER A 1 229 ? 35.557 -6.213 18.917 1.00 26.09 590 SER A CA 1
ATOM 1743 C C . SER A 1 229 ? 35.325 -4.703 18.851 1.00 25.75 590 SER A C 1
ATOM 1744 O O . S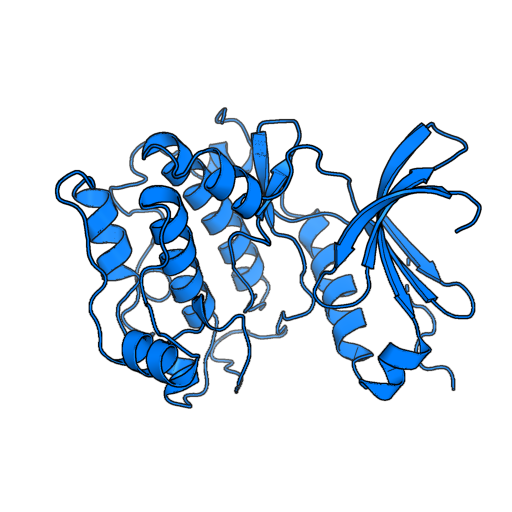ER A 1 229 ? 35.034 -4.068 19.861 1.00 25.33 590 SER A O 1
ATOM 1747 N N . ILE A 1 230 ? 35.459 -4.134 17.657 1.00 25.04 591 ILE A N 1
ATOM 1748 C CA . ILE A 1 230 ? 35.251 -2.704 17.461 1.00 25.15 591 ILE A CA 1
ATOM 1749 C C . ILE A 1 230 ? 33.800 -2.342 17.785 1.00 27.12 591 ILE A C 1
ATOM 1750 O O . ILE A 1 230 ? 33.523 -1.273 18.330 1.00 26.48 591 ILE A O 1
ATOM 1755 N N . ARG A 1 231 ? 32.880 -3.246 17.465 1.00 29.01 592 ARG A N 1
ATOM 1756 C CA . ARG A 1 231 ? 31.464 -3.006 17.719 1.00 32.00 592 ARG A CA 1
ATOM 1757 C C . ARG A 1 231 ? 31.009 -3.231 19.165 1.00 33.46 592 ARG A C 1
ATOM 1758 O O . ARG A 1 231 ? 30.113 -2.542 19.647 1.00 34.26 592 ARG A O 1
ATOM 1766 N N . MET A 1 232 ? 31.628 -4.175 19.862 1.00 35.85 593 MET A N 1
ATOM 1767 C CA . MET A 1 232 ? 31.186 -4.503 21.217 1.00 38.64 593 MET A CA 1
ATOM 1768 C C . MET A 1 232 ? 32.119 -4.258 22.398 1.00 38.21 593 MET A C 1
ATOM 1769 O O . MET A 1 232 ? 31.676 -3.839 23.465 1.00 38.65 593 MET A O 1
ATOM 1774 N N . ASP A 1 233 ? 33.405 -4.522 22.221 1.00 37.44 594 ASP A N 1
ATOM 1775 C CA . ASP A 1 233 ? 34.343 -4.388 23.325 1.00 36.80 594 ASP A CA 1
ATOM 1776 C C . ASP A 1 233 ? 34.751 -3.014 23.834 1.00 35.81 594 ASP A C 1
ATOM 1777 O O . ASP A 1 233 ? 34.643 -1.993 23.153 1.00 34.95 594 ASP A O 1
ATOM 1782 N N . ASN A 1 234 ? 35.218 -3.023 25.074 1.00 34.85 595 ASN A N 1
ATOM 1783 C CA . ASN A 1 234 ? 35.714 -1.834 25.731 1.00 33.81 595 ASN A CA 1
ATOM 1784 C C . ASN A 1 234 ? 37.213 -2.033 25.766 1.00 31.92 595 ASN A C 1
ATOM 1785 O O . ASN A 1 234 ? 37.692 -3.071 26.216 1.00 31.53 595 ASN A O 1
ATOM 1790 N N . PRO A 1 235 ? 37.978 -1.056 25.260 1.00 30.60 596 PRO A N 1
ATOM 1791 C CA . PRO A 1 235 ? 39.440 -1.169 25.256 1.00 29.64 596 PRO A CA 1
ATOM 1792 C C . PRO A 1 235 ? 39.994 -1.308 26.670 1.00 28.01 596 PRO A C 1
ATOM 1793 O O . PRO A 1 235 ? 39.380 -0.863 27.636 1.00 28.24 596 PRO A O 1
ATOM 1797 N N . PHE A 1 236 ? 41.157 -1.935 26.788 1.00 27.78 597 PHE A N 1
ATOM 1798 C CA . PHE A 1 236 ? 41.792 -2.106 28.088 1.00 26.60 597 PHE A CA 1
ATOM 1799 C C . PHE A 1 236 ? 42.652 -0.886 28.392 1.00 25.52 597 PHE A C 1
ATOM 1800 O O . PHE A 1 236 ? 43.442 -0.455 27.554 1.00 25.53 597 PHE A O 1
ATOM 1808 N N . TYR A 1 237 ? 42.494 -0.327 29.585 1.00 24.22 598 TYR A N 1
ATOM 1809 C CA . TYR A 1 237 ? 43.291 0.817 29.991 1.00 23.67 598 TYR A CA 1
ATOM 1810 C C . TYR A 1 237 ? 44.157 0.412 31.189 1.00 24.15 598 TYR A C 1
ATOM 1811 O O . TYR A 1 237 ? 43.636 0.028 32.234 1.00 23.99 598 TYR A O 1
ATOM 1820 N N . PRO A 1 238 ? 45.491 0.474 31.040 1.00 23.70 599 PRO A N 1
ATOM 1821 C CA . PRO A 1 238 ? 46.445 0.122 32.102 1.00 24.35 599 PRO A CA 1
ATOM 1822 C C . PRO A 1 238 ? 46.311 1.039 33.315 1.00 24.95 599 PRO A C 1
ATOM 1823 O O . PRO A 1 238 ? 45.901 2.195 33.187 1.00 24.15 599 PRO A O 1
ATOM 1827 N N . ARG A 1 239 ? 46.672 0.527 34.490 1.00 26.05 600 ARG A N 1
ATOM 1828 C CA . ARG A 1 239 ? 46.588 1.318 35.713 1.00 25.85 600 ARG A CA 1
ATOM 1829 C C . ARG A 1 239 ? 47.513 2.529 35.708 1.00 23.47 600 ARG A C 1
ATOM 1830 O O . ARG A 1 239 ? 47.302 3.470 36.463 1.00 23.50 600 ARG A O 1
ATOM 1838 N N . TRP A 1 240 ? 48.537 2.512 34.862 1.00 21.86 601 TRP A N 1
ATOM 1839 C CA . TRP A 1 240 ? 49.460 3.638 34.809 1.00 22.35 601 TRP A CA 1
ATOM 1840 C C . TRP A 1 240 ? 49.035 4.739 33.846 1.00 23.13 601 TRP A C 1
ATOM 1841 O O . TRP A 1 240 ? 49.686 5.778 33.770 1.00 24.05 601 TRP A O 1
ATOM 1852 N N . LEU A 1 241 ? 47.956 4.516 33.102 1.00 22.98 602 LEU A N 1
ATOM 1853 C CA . LEU A 1 241 ? 47.487 5.526 32.162 1.00 22.13 602 LEU A CA 1
ATOM 1854 C C . LEU A 1 241 ? 46.850 6.671 32.931 1.00 21.89 602 LEU A C 1
ATOM 1855 O O . LEU A 1 241 ? 45.929 6.464 33.716 1.00 21.33 602 LEU A O 1
ATOM 1860 N N . GLU A 1 242 ? 47.350 7.879 32.704 1.00 22.45 603 GLU A N 1
ATOM 1861 C CA . GLU A 1 242 ? 46.832 9.062 33.378 1.00 25.25 603 GLU A CA 1
ATOM 1862 C C . GLU A 1 242 ? 45.318 9.215 33.168 1.00 25.68 603 GLU A C 1
ATOM 1863 O O . GLU A 1 242 ? 44.787 8.914 32.092 1.00 23.45 603 GLU A O 1
ATOM 1869 N N . LYS A 1 243 ? 44.636 9.684 34.207 1.00 26.33 604 LYS A N 1
ATOM 1870 C CA . LYS A 1 243 ? 43.192 9.870 34.178 1.00 28.53 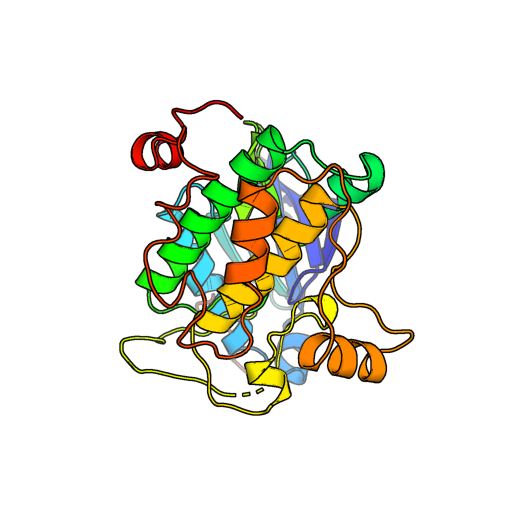604 LYS A CA 1
ATOM 1871 C C . LYS A 1 243 ? 42.645 10.742 33.055 1.00 27.71 604 LYS A C 1
ATOM 1872 O O . LYS A 1 243 ? 41.671 10.373 32.405 1.00 27.04 604 LYS A O 1
ATOM 1878 N N . GLU A 1 244 ? 43.246 11.902 32.817 1.00 27.80 605 GLU A N 1
ATOM 1879 C CA . GLU A 1 244 ? 42.713 12.752 31.766 1.00 28.43 605 GLU A CA 1
ATOM 1880 C C . GLU A 1 244 ? 42.937 12.113 30.372 1.00 26.18 605 GLU A C 1
ATOM 1881 O O . GLU A 1 244 ? 42.181 12.412 29.427 1.00 24.76 605 GLU A O 1
ATOM 1887 N N . ALA A 1 245 ? 43.935 11.239 30.229 1.00 23.82 606 ALA A N 1
ATOM 1888 C CA . ALA A 1 245 ? 44.161 10.570 28.933 1.00 22.57 606 ALA A CA 1
ATOM 1889 C C . ALA A 1 245 ? 43.106 9.484 28.740 1.00 22.43 606 ALA A C 1
ATOM 1890 O O . ALA A 1 245 ? 42.544 9.350 27.655 1.00 20.21 606 ALA A O 1
ATOM 1892 N N . LYS A 1 246 ? 42.824 8.734 29.807 1.00 21.01 607 LYS A N 1
ATOM 1893 C CA . LYS A 1 246 ? 41.809 7.692 29.741 1.00 21.08 607 LYS A CA 1
ATOM 1894 C C . LYS A 1 246 ? 40.472 8.333 29.403 1.00 20.56 607 LYS A C 1
ATOM 1895 O O . LYS A 1 246 ? 39.698 7.802 28.597 1.00 18.86 607 LYS A O 1
ATOM 1901 N N . ASP A 1 247 ? 40.213 9.476 30.031 1.00 18.92 608 ASP A N 1
ATOM 1902 C CA . ASP A 1 247 ? 38.963 10.190 29.822 1.00 19.51 608 ASP A CA 1
ATOM 1903 C C . ASP A 1 247 ? 38.803 10.664 28.381 1.00 18.24 608 ASP A C 1
ATOM 1904 O O . ASP A 1 247 ? 37.700 10.629 27.831 1.00 17.10 608 ASP A O 1
ATOM 1909 N N . LEU A 1 248 ? 39.893 11.114 27.771 1.00 16.92 609 LEU A N 1
ATOM 1910 C CA . LEU A 1 248 ? 39.828 11.581 26.392 1.00 17.82 609 LEU A CA 1
ATOM 1911 C C . LEU A 1 248 ? 39.483 10.402 25.490 1.00 17.65 609 LEU A C 1
ATOM 1912 O O . LEU A 1 248 ? 38.585 10.491 24.650 1.00 16.34 609 LEU A O 1
ATOM 1917 N N . LEU A 1 249 ? 40.190 9.291 25.684 1.00 17.49 610 LEU A N 1
ATOM 1918 C CA . LEU A 1 249 ? 39.964 8.088 24.887 1.00 17.58 610 LEU A CA 1
ATOM 1919 C C . LEU A 1 249 ? 38.538 7.557 25.018 1.00 17.89 610 LEU A C 1
ATOM 1920 O O . LEU A 1 249 ? 37.920 7.158 24.024 1.00 18.16 610 LEU A O 1
ATOM 1925 N N . VAL A 1 250 ? 38.015 7.561 26.241 1.00 18.35 611 VAL A N 1
ATOM 1926 C CA . VAL A 1 250 ? 36.663 7.078 26.503 1.00 18.91 611 VAL A CA 1
ATOM 1927 C C . VAL A 1 250 ? 35.648 7.937 25.751 1.00 19.87 611 VAL A C 1
ATOM 1928 O O . VAL A 1 250 ? 34.666 7.428 25.195 1.00 20.48 611 VAL A O 1
ATOM 1932 N N . LYS A 1 251 ? 35.887 9.242 25.725 1.00 20.16 612 LYS A N 1
ATOM 1933 C CA . LYS A 1 251 ? 34.991 10.153 25.024 1.00 20.51 612 LYS A CA 1
ATOM 1934 C C . LYS A 1 251 ? 35.143 10.017 23.506 1.00 19.09 612 LYS A C 1
ATOM 1935 O O . LYS A 1 251 ? 34.246 10.373 22.751 1.00 18.65 612 LYS A O 1
ATOM 1941 N N . LEU A 1 252 ? 36.287 9.517 23.060 1.00 18.34 613 LEU A N 1
ATOM 1942 C CA . LEU A 1 252 ? 36.505 9.332 21.635 1.00 18.28 613 LEU A CA 1
ATOM 1943 C C . LEU A 1 252 ? 35.929 7.996 21.189 1.00 19.04 613 LEU A C 1
ATOM 1944 O O . LEU A 1 252 ? 35.481 7.863 20.052 1.00 18.79 613 LEU A O 1
ATOM 1949 N N . PHE A 1 253 ? 35.931 7.009 22.083 1.00 18.64 614 PHE A N 1
ATOM 1950 C CA . PHE A 1 253 ? 35.421 5.686 21.727 1.00 20.32 614 PHE A CA 1
ATOM 1951 C C . PHE A 1 253 ? 33.921 5.498 21.927 1.00 21.76 614 PHE A C 1
ATOM 1952 O O . PHE A 1 253 ? 33.443 4.384 22.132 1.00 23.60 614 PHE A O 1
ATOM 1960 N N . VAL A 1 254 ? 33.177 6.591 21.870 1.00 23.03 615 VAL A N 1
ATOM 1961 C CA . VAL A 1 254 ? 31.732 6.517 21.998 1.00 24.19 615 VAL A CA 1
ATOM 1962 C C . VAL A 1 254 ? 31.220 6.017 20.643 1.00 24.80 615 VAL A C 1
ATOM 1963 O O . VAL A 1 254 ? 31.557 6.582 19.602 1.00 23.38 615 VAL A O 1
ATOM 1967 N N . ARG A 1 255 ? 30.436 4.942 20.666 1.00 26.89 616 ARG A N 1
ATOM 1968 C CA . ARG A 1 255 ? 29.880 4.344 19.449 1.00 29.04 616 ARG A CA 1
ATOM 1969 C C . ARG A 1 255 ? 29.012 5.304 18.642 1.00 28.72 616 ARG A C 1
ATOM 1970 O O . ARG A 1 255 ? 29.221 5.472 17.443 1.00 30.06 616 ARG A O 1
ATOM 1978 N N . GLU A 1 256 ? 28.024 5.910 19.294 1.00 28.29 617 GLU A N 1
ATOM 1979 C CA . GLU A 1 256 ? 27.141 6.860 18.628 1.00 27.91 617 GLU A CA 1
ATOM 1980 C C . GLU A 1 256 ? 27.973 8.058 18.177 1.00 25.97 617 GLU A C 1
ATOM 1981 O O . GLU A 1 256 ? 28.435 8.848 18.994 1.00 24.63 617 GLU A O 1
ATOM 1987 N N . PRO A 1 257 ? 28.178 8.204 16.858 1.00 25.94 618 PRO A N 1
ATOM 1988 C CA . PRO A 1 257 ? 28.970 9.317 16.324 1.00 25.61 618 PRO A CA 1
ATOM 1989 C C . PRO A 1 257 ? 28.534 10.728 16.726 1.00 26.29 618 PRO A C 1
ATOM 1990 O O . PRO A 1 257 ? 29.377 11.608 16.895 1.00 25.62 618 PRO A O 1
ATOM 1994 N N . GLU A 1 258 ? 27.235 10.948 16.893 1.00 26.10 619 GLU A N 1
ATOM 1995 C CA . GLU A 1 258 ? 26.761 12.276 17.259 1.00 26.97 619 GLU A CA 1
ATOM 1996 C C . GLU A 1 258 ? 27.075 12.652 18.704 1.00 25.65 619 GLU A C 1
ATOM 1997 O O . GLU A 1 258 ? 26.899 13.798 19.097 1.00 25.78 619 GLU A O 1
ATOM 2003 N N . LYS A 1 259 ? 27.542 11.696 19.498 1.00 24.88 620 LYS A N 1
ATOM 2004 C CA . LYS A 1 259 ? 27.881 11.980 20.895 1.00 24.66 620 LYS A CA 1
ATOM 2005 C C . LYS A 1 259 ? 29.388 11.867 21.123 1.00 22.83 620 LYS A C 1
ATOM 2006 O O . LYS A 1 259 ? 29.856 11.904 22.259 1.00 21.86 620 LYS A O 1
ATOM 2012 N N . ARG A 1 260 ? 30.138 11.723 20.034 1.00 21.02 621 ARG A N 1
ATOM 2013 C CA . ARG A 1 260 ? 31.584 11.570 20.105 1.00 18.14 621 ARG A CA 1
ATOM 2014 C C . ARG A 1 260 ? 32.317 12.903 20.139 1.00 18.18 621 ARG A C 1
ATOM 2015 O O . ARG A 1 260 ? 32.048 13.792 19.326 1.00 17.33 621 ARG A O 1
ATOM 2023 N N . LEU A 1 261 ? 33.243 13.036 21.087 1.00 17.53 622 LEU A N 1
ATOM 2024 C CA . LEU A 1 261 ? 34.033 14.254 21.209 1.00 18.54 622 LEU A CA 1
ATOM 2025 C C . LEU A 1 261 ? 34.694 14.443 19.847 1.00 17.81 622 LEU A C 1
ATOM 2026 O O . LEU A 1 261 ? 35.144 13.478 19.228 1.00 17.38 622 LEU A O 1
ATOM 2031 N N . GLY A 1 262 ? 34.743 15.680 19.377 1.00 17.75 623 GLY A N 1
ATOM 2032 C CA . GLY A 1 262 ? 35.309 15.948 18.066 1.00 18.80 623 GLY A CA 1
ATOM 2033 C C . GLY A 1 262 ? 34.144 16.258 17.139 1.00 20.02 623 GLY A C 1
ATOM 2034 O O . GLY A 1 262 ? 34.220 17.140 16.286 1.00 20.81 623 GLY A O 1
ATOM 2035 N N . VAL A 1 263 ? 33.058 15.512 17.309 1.00 21.39 624 VAL A N 1
ATOM 2036 C CA . VAL A 1 263 ? 31.837 15.714 16.536 1.00 22.85 624 VAL A CA 1
ATOM 2037 C C . VAL A 1 263 ? 31.014 16.673 17.391 1.00 25.48 624 VAL A C 1
ATOM 2038 O O . VAL A 1 263 ? 30.473 17.668 16.911 1.00 27.26 624 VAL A O 1
ATOM 2042 N N . ARG A 1 264 ? 30.947 16.348 18.677 1.00 27.42 625 ARG A N 1
ATOM 2043 C CA . ARG A 1 264 ? 30.232 17.133 19.663 1.00 30.03 625 ARG A CA 1
ATOM 2044 C C . ARG A 1 264 ? 31.248 17.760 20.633 1.00 30.21 625 ARG A C 1
ATOM 2045 O O . ARG A 1 264 ? 32.221 17.108 21.012 1.00 30.87 625 ARG A O 1
ATOM 2053 N N . GLY A 1 265 ? 31.022 19.007 21.044 1.00 29.54 626 GLY A N 1
ATOM 2054 C CA . GLY A 1 265 ? 31.937 19.653 21.972 1.00 27.47 626 GLY A CA 1
ATOM 2055 C C . GLY A 1 265 ? 33.178 20.236 21.319 1.00 26.92 626 GLY A C 1
ATOM 2056 O O . GLY A 1 265 ? 33.237 20.367 20.094 1.00 26.89 626 GLY A O 1
ATOM 2057 N N . ASP A 1 266 ? 34.172 20.580 22.135 1.00 25.86 627 ASP A N 1
ATOM 2058 C CA . ASP A 1 266 ? 35.424 21.161 21.646 1.00 24.96 627 ASP A CA 1
ATOM 2059 C C . ASP A 1 266 ? 36.593 20.339 22.179 1.00 23.74 627 ASP A C 1
ATOM 2060 O O . ASP A 1 266 ? 37.027 20.531 23.317 1.00 24.37 627 ASP A O 1
ATOM 2065 N N . ILE A 1 267 ? 37.113 19.431 21.355 1.00 22.06 628 ILE A N 1
ATOM 2066 C CA . ILE A 1 267 ? 38.211 18.570 21.773 1.00 19.76 628 ILE A CA 1
ATOM 2067 C C . ILE A 1 267 ? 39.442 19.335 22.247 1.00 20.24 628 ILE A C 1
ATOM 2068 O O . ILE A 1 267 ? 40.214 18.821 23.056 1.00 19.32 628 ILE A O 1
ATOM 2073 N N . ARG A 1 268 ? 39.623 20.558 21.754 1.00 20.13 629 ARG A N 1
ATOM 2074 C CA . ARG A 1 268 ? 40.776 21.364 22.149 1.00 21.20 629 ARG A CA 1
ATOM 2075 C C . ARG A 1 268 ? 40.715 21.780 23.615 1.00 21.03 629 ARG A C 1
ATOM 2076 O O . ARG A 1 268 ? 41.749 22.024 24.235 1.00 20.90 629 ARG A O 1
ATOM 2084 N N . GLN A 1 269 ? 39.500 21.876 24.153 1.00 21.32 630 GLN A N 1
ATOM 2085 C CA . GLN A 1 269 ? 39.297 22.269 25.542 1.00 21.75 630 GLN A CA 1
ATOM 2086 C C . GLN A 1 269 ? 39.364 21.092 26.518 1.00 21.79 630 GLN A C 1
ATOM 2087 O O . GLN A 1 269 ? 39.085 21.256 27.708 1.00 20.81 630 GLN A O 1
ATOM 2093 N N . HIS A 1 270 ? 39.732 19.905 26.038 1.00 20.56 631 HIS A N 1
ATOM 2094 C CA . HIS A 1 270 ? 39.820 18.770 26.949 1.00 20.96 631 HIS A CA 1
ATOM 2095 C C . HIS A 1 270 ? 41.019 18.985 27.873 1.00 21.47 631 HIS A C 1
ATOM 2096 O O . HIS A 1 270 ? 42.080 19.429 27.433 1.00 20.95 631 HIS A O 1
ATOM 2103 N N . PRO A 1 271 ? 40.859 18.682 29.172 1.00 21.77 632 PRO A N 1
ATOM 2104 C CA . PRO A 1 271 ? 41.908 18.835 30.187 1.00 22.53 632 PRO A CA 1
ATOM 2105 C C . PRO A 1 271 ? 43.290 18.312 29.788 1.00 22.97 632 PRO A C 1
ATOM 2106 O O . PRO A 1 271 ? 44.312 18.880 30.181 1.00 22.81 632 PRO A O 1
ATOM 2110 N N . LEU A 1 272 ? 43.322 17.231 29.014 1.00 22.42 633 LEU A N 1
ATOM 2111 C CA . LEU A 1 272 ? 44.591 16.654 28.580 1.00 22.24 633 LEU A CA 1
ATOM 2112 C C . LEU A 1 272 ? 45.464 17.665 27.846 1.00 22.12 633 LEU A C 1
ATOM 2113 O O . LEU A 1 272 ? 46.691 17.586 27.898 1.00 21.96 633 LEU A O 1
ATOM 2118 N N . PHE A 1 273 ? 44.828 18.612 27.164 1.00 21.41 634 PHE A N 1
ATOM 2119 C CA . PHE A 1 273 ? 45.546 19.627 26.393 1.00 22.24 634 PHE A CA 1
ATOM 2120 C C . PHE A 1 273 ? 45.627 20.979 27.109 1.00 24.10 634 PHE A C 1
ATOM 2121 O O . PHE A 1 273 ? 45.938 21.999 26.488 1.00 22.28 634 PHE A O 1
ATOM 2129 N N . ARG A 1 274 ? 45.374 20.986 28.413 1.00 25.98 635 ARG A N 1
ATOM 2130 C CA . ARG A 1 274 ? 45.362 22.238 29.156 1.00 29.34 635 ARG A CA 1
ATOM 2131 C C . ARG A 1 274 ? 46.574 23.154 28.996 1.00 29.35 635 ARG A C 1
ATOM 2132 O O . ARG A 1 274 ? 46.422 24.370 28.968 1.00 29.93 635 ARG A O 1
ATOM 2140 N N . GLU A 1 275 ? 47.767 22.590 28.872 1.00 29.88 636 GLU A N 1
ATOM 2141 C CA . GLU A 1 275 ? 48.954 23.416 28.720 1.00 31.27 636 GLU A CA 1
ATOM 2142 C C . GLU A 1 275 ? 49.256 23.859 27.289 1.00 30.50 636 GLU A C 1
ATOM 2143 O O . GLU A 1 275 ? 50.222 24.581 27.051 1.00 30.25 636 GLU A O 1
ATOM 2149 N N . ILE A 1 276 ? 48.434 23.446 26.333 1.00 28.70 637 ILE A N 1
ATOM 2150 C CA . ILE A 1 276 ? 48.689 23.828 24.954 1.00 26.92 637 ILE A CA 1
ATOM 2151 C C . ILE A 1 276 ? 48.031 25.119 24.482 1.00 25.43 637 ILE A C 1
ATOM 2152 O O . ILE A 1 276 ? 46.837 25.338 24.670 1.00 24.21 637 ILE A O 1
ATOM 2157 N N . ASN A 1 277 ? 48.838 25.981 23.876 1.00 24.21 638 ASN A N 1
ATOM 2158 C CA . ASN A 1 277 ? 48.337 27.217 23.301 1.00 23.39 638 ASN A CA 1
ATOM 2159 C C . ASN A 1 277 ? 48.215 26.811 21.829 1.00 21.26 638 ASN A C 1
ATOM 2160 O O . ASN A 1 277 ? 49.211 26.754 21.108 1.00 20.39 638 ASN A O 1
ATOM 2165 N N . TRP A 1 278 ? 46.996 26.509 21.398 1.00 21.08 639 TRP A N 1
ATOM 2166 C CA . TRP A 1 278 ? 46.752 26.050 20.031 1.00 21.27 639 TRP A CA 1
ATOM 2167 C C . TRP A 1 278 ? 47.228 26.958 18.916 1.00 21.59 639 TRP A C 1
ATOM 2168 O O . TRP A 1 278 ? 47.739 26.483 17.898 1.00 22.22 639 TRP A O 1
ATOM 2179 N N . GLU A 1 279 ? 47.074 28.261 19.090 1.00 21.76 640 GLU A N 1
ATOM 2180 C CA . GLU A 1 279 ? 47.528 29.174 18.057 1.00 23.40 640 GLU A CA 1
ATOM 2181 C C . GLU A 1 279 ? 49.037 29.147 17.933 1.00 22.82 640 GLU A C 1
ATOM 2182 O O . GLU A 1 279 ? 49.571 29.147 16.828 1.00 22.84 640 GLU A O 1
ATOM 2188 N N . GLU A 1 280 ? 49.729 29.136 19.065 1.00 22.39 641 GLU A N 1
ATOM 2189 C CA . GLU A 1 280 ? 51.186 29.094 19.031 1.00 23.98 641 GLU A CA 1
ATOM 2190 C C . GLU A 1 280 ? 51.640 27.756 18.454 1.00 23.36 641 GLU A C 1
ATOM 2191 O O . GLU A 1 280 ? 52.658 27.680 17.761 1.00 22.24 641 GLU A O 1
ATOM 2197 N N . LEU A 1 281 ? 50.879 26.703 18.744 1.00 22.32 642 LEU A N 1
ATOM 2198 C CA . LEU A 1 281 ? 51.219 25.371 18.250 1.00 23.34 642 LEU A CA 1
ATOM 2199 C C . LEU A 1 281 ? 51.218 25.375 16.728 1.00 23.43 642 LEU A C 1
ATOM 2200 O O . LEU A 1 281 ? 52.178 24.925 1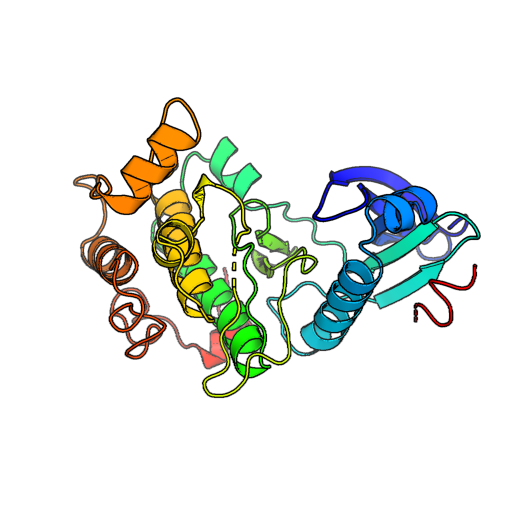6.101 1.00 23.67 642 LEU A O 1
ATOM 2205 N N . GLU A 1 282 ? 50.148 25.900 16.138 1.00 23.70 643 GLU A N 1
ATOM 2206 C CA . GLU A 1 282 ? 50.043 25.948 14.688 1.00 24.81 643 GLU A CA 1
ATOM 2207 C C . GLU A 1 282 ? 51.136 26.820 14.079 1.00 25.41 643 GLU A C 1
ATOM 2208 O O . GLU A 1 282 ? 51.582 26.572 12.959 1.00 24.61 643 GLU A O 1
ATOM 2214 N N . ARG A 1 283 ? 51.563 27.843 14.813 1.00 26.83 644 ARG A N 1
ATOM 2215 C CA . ARG A 1 283 ? 52.626 28.719 14.331 1.00 28.50 644 ARG A CA 1
ATOM 2216 C C . ARG A 1 283 ? 53.969 28.071 14.626 1.00 29.00 644 ARG A C 1
ATOM 2217 O O . ARG A 1 283 ? 55.023 28.635 14.339 1.00 28.66 644 ARG A O 1
ATOM 2225 N N . LYS A 1 284 ? 53.916 26.875 15.203 1.00 30.31 645 LYS A N 1
ATOM 2226 C CA . LYS A 1 284 ? 55.114 26.120 15.553 1.00 32.34 645 LYS A CA 1
ATOM 2227 C C . LYS A 1 284 ? 56.042 26.866 16.503 1.00 33.09 645 LYS A C 1
ATOM 2228 O O . LYS A 1 284 ? 57.263 26.846 16.346 1.00 33.06 645 LYS A O 1
ATOM 2234 N N . GLU A 1 285 ? 55.453 27.511 17.502 1.00 33.86 646 GLU A N 1
ATOM 2235 C CA . GLU A 1 285 ? 56.225 28.254 18.483 1.00 35.00 646 GLU A CA 1
ATOM 2236 C C . GLU A 1 285 ? 56.339 27.447 19.770 1.00 35.47 646 GLU A C 1
ATOM 2237 O O . GLU A 1 285 ? 56.824 27.933 20.791 1.00 36.41 646 GLU A O 1
ATOM 2243 N N . ILE A 1 286 ? 55.878 26.204 19.707 1.00 35.36 647 ILE A N 1
ATOM 2244 C CA . ILE A 1 286 ? 55.955 25.290 20.834 1.00 35.47 647 ILE A CA 1
ATOM 2245 C C . ILE A 1 286 ? 56.873 24.164 20.377 1.00 37.06 647 ILE A C 1
ATOM 2246 O O . ILE A 1 286 ? 56.533 23.416 19.461 1.00 37.68 647 ILE A O 1
ATOM 2251 N N . ASP A 1 287 ? 58.045 24.059 20.997 1.00 38.56 648 ASP A N 1
ATOM 2252 C CA . ASP A 1 287 ? 59.013 23.025 20.639 1.00 40.29 648 ASP A CA 1
ATOM 2253 C C . ASP A 1 287 ? 58.486 21.622 20.930 1.00 40.04 648 ASP A C 1
ATOM 2254 O O . ASP A 1 287 ? 57.721 21.419 21.872 1.00 38.73 648 ASP A O 1
ATOM 2259 N N . PRO A 1 288 ? 58.891 20.635 20.113 1.00 40.99 649 PRO A N 1
ATOM 2260 C CA . PRO A 1 288 ? 58.474 19.237 20.271 1.00 41.88 649 PRO A CA 1
ATOM 2261 C C . PRO A 1 288 ? 58.887 18.668 21.627 1.00 43.01 649 PRO A C 1
ATOM 2262 O O . PRO A 1 288 ? 58.087 18.025 22.310 1.00 45.59 649 PRO A O 1
ATOM 2266 N N . GLN A 1 327 ? 41.314 7.240 -24.146 1.00 83.82 688 GLN A N 1
ATOM 2267 C CA . GLN A 1 327 ? 42.769 7.135 -24.124 1.00 83.73 688 GLN A CA 1
ATOM 2268 C C . GLN A 1 327 ? 43.451 8.249 -23.348 1.00 83.82 688 GLN A C 1
ATOM 2269 O O . GLN A 1 327 ? 44.406 8.040 -22.612 1.00 83.80 688 GLN A O 1
ATOM 2275 N N . ASN A 1 328 ? 42.906 9.466 -23.474 1.00 83.51 689 ASN A N 1
ATOM 2276 C CA . ASN A 1 328 ? 43.489 10.638 -22.833 1.00 83.17 689 ASN A CA 1
ATOM 2277 C C . ASN A 1 328 ? 43.248 10.870 -21.349 1.00 82.77 689 ASN A C 1
ATOM 2278 O O . ASN A 1 328 ? 43.497 11.952 -20.833 1.00 82.58 689 ASN A O 1
ATOM 2283 N N . MET A 1 329 ? 42.815 9.811 -20.670 1.00 82.42 690 MET A N 1
ATOM 2284 C CA . MET A 1 329 ? 42.543 9.813 -19.231 1.00 82.16 690 MET A CA 1
ATOM 2285 C C . MET A 1 329 ? 43.228 10.790 -18.283 1.00 81.66 690 MET A C 1
ATOM 2286 O O . MET A 1 329 ? 42.568 11.362 -17.429 1.00 81.44 690 MET A O 1
ATOM 2291 N N . PHE A 1 330 ? 44.530 11.007 -18.415 1.00 81.19 691 PHE A N 1
ATOM 2292 C CA . PHE A 1 330 ? 45.202 11.917 -17.479 1.00 80.70 691 PHE A CA 1
ATOM 2293 C C . PHE A 1 330 ? 45.890 13.136 -18.086 1.00 80.23 691 PHE A C 1
ATOM 2294 O O . PHE A 1 330 ? 47.095 13.334 -17.909 1.00 79.78 691 PHE A O 1
ATOM 2302 N N . ARG A 1 331 ? 45.127 13.948 -18.804 1.00 80.06 692 ARG A N 1
ATOM 2303 C CA . ARG A 1 331 ? 45.686 15.140 -19.434 1.00 80.00 692 ARG A CA 1
ATOM 2304 C C . ARG A 1 331 ? 45.623 16.347 -18.495 1.00 79.58 692 ARG A C 1
ATOM 2305 O O . ARG A 1 331 ? 44.663 16.508 -17.744 1.00 79.25 692 ARG A O 1
ATOM 2313 N N . ASN A 1 332 ? 46.653 17.191 -18.544 1.00 79.24 693 ASN A N 1
ATOM 2314 C CA . ASN A 1 332 ? 46.735 18.379 -17.691 1.00 78.70 693 ASN A CA 1
ATOM 2315 C C . ASN A 1 332 ? 46.929 17.985 -16.238 1.00 78.26 693 ASN A C 1
ATOM 2316 O O . ASN A 1 332 ? 46.594 18.736 -15.315 1.00 77.68 693 ASN A O 1
ATOM 2321 N N . PHE A 1 333 ? 47.481 16.794 -16.042 1.00 78.23 694 PHE A N 1
ATOM 2322 C CA . PHE A 1 333 ? 47.731 16.269 -14.707 1.00 78.24 694 PHE A CA 1
ATOM 2323 C C . PHE A 1 333 ? 48.963 16.902 -14.080 1.00 78.53 694 PHE A C 1
ATOM 2324 O O . PHE A 1 333 ? 49.072 16.982 -12.857 1.00 78.24 694 PHE A O 1
ATOM 2342 N N . PHE A 1 335 ? 51.769 19.663 -12.917 1.00 79.79 696 PHE A N 1
ATOM 2343 C CA . PHE A 1 335 ? 51.592 20.863 -12.165 1.00 79.91 696 PHE A CA 1
ATOM 2344 C C . PHE A 1 335 ? 52.806 21.120 -11.337 1.00 79.99 696 PHE A C 1
ATOM 2345 O O . PHE A 1 335 ? 53.315 20.153 -10.786 1.00 80.34 696 PHE A O 1
#

InterPro domains:
  IPR000008 C2 domain [PS50004] (1-107)
  IPR000719 Protein kinase domain [PF00069] (382-634)
  IPR000719 Protein kinase domain [PS50011] (380-634)
  IPR000719 Protein kinase domain [SM00220] (380-634)
  IPR000961 AGC-kinase, C-terminal [PS51285] (635-706)
  IPR000961 AGC-kinase, C-terminal [SM00133] (635-698)
  IPR002219 Protein kinase C-like, phorbol ester/diacylglycerol-binding domain [PF00130] (160-210)
  IPR002219 Protein kinase C-like, phorbol ester/diacylglycerol-binding domain [PF00130] (232-283)
  IPR002219 Protein kinase C-like, phorbol ester/diacylglycerol-binding domain [PS00479] (232-281)
  IPR002219 Protein kinase C-like, phorbol ester/diacylglycerol-binding domain [PS50081] (159-209)
  IPR002219 Protein kinase C-like, phorbol ester/diacylglycerol-binding domain [PS50081] (231-281)
  IPR002219 Protein kinase C-like, phorbol ester/diacylglycerol-binding domain [SM00109] (160-209)
  IPR002219 Protein kinase C-like, phorbol ester/diacylglycerol-binding domain [SM00109] (232-281)
  IPR008271 Serine/threonine-protein kinase, active site [PS00108] (500-512)
  IPR011009 Protein kinase-like domain superfamily [SSF56112] (377-683)
  IPR014376 Protein kinase C, delta/epsilon/eta/theta types [PIRSF000551] (1-704)
  IPR017441 Protein kinase, ATP binding site [PS00107] (386-409)
  IPR017892 Protein kinase, C-terminal [PF00433] (655-696)
  IPR020454 Diacylglycerol/phorbol-ester binding [PR00008] (157-171)
  IPR020454 Diacylglycerol/phorbol-ester binding [PR00008] (245-254)

Radius of gyration: 19.05 Å; Cα contacts (8 Å, |Δi|>4): 481; chains: 1; bounding box: 46×42×60 Å

Organism: Homo sapiens (NCBI:txid9606)

Solvent-accessible surface area: 14551 Å² total

Secondary structure (DSSP, 8-state):
-TTEEEEEEEEE-SSSEEEEEEETTTTEEEEEEEEEHHHHHHTT-HHHHHHHHHHHHHHTT-TTB--EEEEEE-SSEEEEEEE--TT-BHHHHHHHHSS--HHHHHHHHHHHHHHHHHHHHTT-B-----GGGEEE-TTS-EEE---TT-B----TT--B---S-GGG--HHHHTT--B-THHHHHHHHHHHHHHHHSS-SS--SSHHHHHHHHHH------TTS-HHHHHHHHHHS-SSGGGSBTTBS-GGGSGGGTT--HHHHHTT-S----TTTT--

Sequence (280 aa):
IEDFILHKMLGKGSFGKVFLAEFKKTNQFFAIKALKKDVVLMDDDVECTMVEKRVLSLAWEHPFLTHMFCTFQTKENLFFVMEYLNGGDLMYHIQSCHKFDLSRATFYAAEIILGLQFLHSKGIVYRDLKLDNILLDKDGHIKIADFGMCKENMLGDAKTNFCGTPDYIAPEILLGQKYNHSVDWWSFGVLLYEMLIGQSPFHGQDEEELFHSIRMDNPFYPRWLEKEAKDLLVKLFVREPEKRLGVRGDIRQHPLFREINWEELERKEIDPQNMFRNFF

B-factor: mean 29.36, std 14.03, range [10.04, 84.56]

GO terms:
  GO:0046627 negative regulation of insulin receptor signaling pathway (P, IMP)
  GO:0070233 negative regulation of T cell apoptotic process (P, IMP)
  GO:0005515 protein binding (F, IPI)
  GO:0004699 diacylglycerol-dependent, calcium-independent serine/threonine kinase activity (F, EXP)
  GO:0004699 diacylglycerol-dependent, calcium-independent serine/threonine kinase activity (F, TAS)
  GO:0038095 Fc-epsilon receptor signaling pathway (P, TAS)
  GO:0005829 cytosol (C, TAS)
  GO:0005886 plasma membrane (C, TAS)
  GO:0007411 axon guidance (P, TAS)
  GO:0032206 positive regulation of telomere maintenance (P, IMP)
  GO:0034451 centriolar satellite (C, IDA)
  GO:0004672 protein kinase activity (F, IDA)
  GO:0106310 protein serine kinase activity (F, EXP)
  GO:0060326 cell chemotaxis (P, IMP)

Foldseek 3Di:
DVQKDFPAWLAAAPAATWTFIARNVPRATWIKGKHFVVVCVVVVLLVLVVQQVVVLCVCVPFPAAWHFDDWDDDLTMTMTTTHDAPQAFQLVVCVVVLADDLQQLLLQLLSVLVVLVVQVVQQKAQQEDARNQWTAHPQGHIHGDHRSPMDGPNDDPRFAAADYDLLLAALCNVVGHTGGNLSVLSSSLQRSCCNHRSDGQFDDPDSVRSNVRLNDPDGDDDPPDDPLNVVLSVLSSDRPSCSHPVNDDDSCPRPSNVPDDSVCVRVVVDGRVPSQPPVD